Protein AF-A0A7S0L326-F1 (afdb_monomer_lite)

Foldseek 3Di:
DFDWDWDQPQVQQWIFIATPVPRDTLDIDHHLFRWAEKDWAQCQQAVDPAIKMKTFGAQADLVLHGDPPHPDRFGFIWMWGWDCPDPSHTDTHTDDTWDQLPDGAHPWHYKEFQDADPVRWTKMWIQRFNQQFTGITINDPVSVVSVVVVVVRVVPPDRAHRWHYWYQDPVSHDIDIRGPDDPDDD

Organism: NCBI:txid221442

Sequence (186 aa):
GGGRVLVANAGAHAVCVLSITSGAVLSERRLDGSPCGLYYLPPHLSKCTRPSVAVALQGLAETGVPIEGVADRSHRIEVYEYDEQAAELGDLRYRASVPLSSVELSFPNGLAAIDRTAEGGAIFACADWNHSRVAIASDESSTARAAELFKIMHAQLPLLNRPSDCALLHDSSTLAIADHYRAGGG

Radius of gyration: 16.43 Å; chains: 1; bounding box: 46×40×42 Å

Structure (mmCIF, N/CA/C/O backbone):
data_AF-A0A7S0L326-F1
#
_entry.id   AF-A0A7S0L326-F1
#
loop_
_atom_site.group_PDB
_atom_site.id
_atom_site.type_symbol
_atom_site.label_atom_id
_atom_site.label_alt_id
_atom_site.label_comp_id
_atom_site.label_asym_id
_atom_site.label_entity_id
_atom_site.label_seq_id
_atom_site.pdbx_PDB_ins_code
_atom_site.Cartn_x
_atom_site.Cartn_y
_atom_site.Cartn_z
_atom_site.occupancy
_atom_site.B_iso_or_equiv
_atom_site.auth_seq_id
_atom_site.auth_comp_id
_atom_site.auth_asym_id
_atom_site.auth_atom_id
_atom_site.pdbx_PDB_model_num
ATOM 1 N N . GLY A 1 1 ? -12.018 -3.730 24.618 1.00 50.62 1 GLY A N 1
ATOM 2 C CA . GLY A 1 1 ? -11.635 -3.136 23.327 1.00 50.62 1 GLY A CA 1
ATOM 3 C C . GLY A 1 1 ? -11.619 -4.236 22.296 1.00 50.62 1 GLY A C 1
ATOM 4 O O . GLY A 1 1 ? -10.866 -5.180 22.478 1.00 50.62 1 GLY A O 1
ATOM 5 N N . GLY A 1 2 ? -12.498 -4.178 21.298 1.00 70.12 2 GLY A N 1
ATOM 6 C CA . GLY A 1 2 ? -12.470 -5.118 20.176 1.00 70.12 2 GLY A CA 1
ATOM 7 C C . GLY A 1 2 ? -11.477 -4.599 19.146 1.00 70.12 2 GLY A C 1
ATOM 8 O O . GLY A 1 2 ? -11.669 -3.501 18.628 1.00 70.12 2 GLY A O 1
ATOM 9 N N . GLY A 1 3 ? -10.386 -5.326 18.917 1.00 82.38 3 GLY A N 1
ATOM 10 C CA . GLY A 1 3 ? -9.413 -4.946 17.896 1.00 82.38 3 GLY A CA 1
ATOM 11 C C . GLY A 1 3 ? -10.026 -5.001 16.493 1.00 82.38 3 GLY A C 1
ATOM 12 O O . GLY A 1 3 ? -11.025 -5.691 16.266 1.00 82.38 3 GLY A O 1
ATOM 13 N N . ARG A 1 4 ? -9.435 -4.262 15.554 1.00 87.12 4 ARG A N 1
ATOM 14 C CA . ARG A 1 4 ? -9.891 -4.164 14.162 1.00 87.12 4 ARG A CA 1
ATOM 15 C C . ARG A 1 4 ? -8.728 -4.428 13.215 1.00 87.12 4 ARG A C 1
ATOM 17 O O . ARG A 1 4 ? -7.585 -4.147 13.567 1.00 87.12 4 ARG A O 1
ATOM 24 N N . VAL A 1 5 ? -9.030 -4.943 12.028 1.00 90.31 5 VAL A N 1
ATOM 25 C CA . VAL A 1 5 ? -8.054 -5.168 10.952 1.00 90.31 5 VAL A CA 1
ATOM 26 C C . VAL A 1 5 ? -8.542 -4.470 9.696 1.00 90.31 5 VAL A C 1
ATOM 28 O O . VAL A 1 5 ? -9.713 -4.583 9.342 1.00 90.31 5 VAL A O 1
ATOM 31 N N . LEU A 1 6 ? -7.639 -3.759 9.030 1.00 91.75 6 LEU A N 1
ATOM 32 C CA . LEU A 1 6 ? -7.843 -3.236 7.684 1.00 91.75 6 LEU A CA 1
ATOM 33 C C . LEU A 1 6 ? -7.260 -4.239 6.688 1.00 91.75 6 LEU A C 1
ATOM 35 O O . LEU A 1 6 ? -6.129 -4.687 6.866 1.00 91.75 6 LEU A O 1
ATOM 39 N N . VAL A 1 7 ? -8.023 -4.597 5.659 1.00 93.31 7 VAL A N 1
ATOM 40 C CA . VAL A 1 7 ? -7.623 -5.594 4.658 1.00 93.31 7 VAL A CA 1
ATOM 41 C C . VAL A 1 7 ? -7.755 -5.013 3.264 1.00 93.31 7 VAL A C 1
ATOM 43 O O . VAL A 1 7 ? -8.818 -4.518 2.897 1.00 93.31 7 VAL A O 1
ATOM 46 N N . ALA A 1 8 ? -6.685 -5.125 2.479 1.00 94.88 8 ALA A N 1
ATOM 47 C CA . ALA A 1 8 ? -6.710 -4.877 1.048 1.00 94.88 8 ALA A CA 1
ATOM 48 C C . ALA A 1 8 ? -7.302 -6.112 0.377 1.00 94.88 8 ALA A C 1
ATOM 50 O O . ALA A 1 8 ? -6.679 -7.172 0.336 1.00 94.88 8 ALA A O 1
ATOM 51 N N . ASN A 1 9 ? -8.525 -5.986 -0.119 1.00 95.38 9 ASN A N 1
ATOM 52 C CA . ASN A 1 9 ? -9.200 -7.032 -0.862 1.00 95.38 9 ASN A CA 1
ATOM 53 C C . ASN A 1 9 ? -9.075 -6.736 -2.359 1.00 95.38 9 ASN A C 1
ATOM 55 O O . ASN A 1 9 ? -9.968 -6.140 -2.966 1.00 95.38 9 ASN A O 1
ATOM 59 N N . ALA A 1 10 ? -7.942 -7.148 -2.935 1.00 93.94 10 ALA A N 1
ATOM 60 C CA . ALA A 1 10 ? -7.617 -6.968 -4.349 1.00 93.94 10 ALA A CA 1
ATOM 61 C C . ALA A 1 10 ? -8.738 -7.472 -5.272 1.00 93.94 10 ALA A C 1
ATOM 63 O O . ALA A 1 10 ? -9.211 -6.735 -6.132 1.00 93.94 10 ALA A O 1
ATOM 64 N N . GLY A 1 11 ? -9.235 -8.693 -5.032 1.00 93.38 11 GLY A N 1
ATOM 65 C CA . GLY A 1 11 ? -10.278 -9.311 -5.859 1.00 93.38 11 GLY A CA 1
ATOM 66 C C . GLY A 1 11 ? -11.643 -8.620 -5.781 1.00 93.38 11 GLY A C 1
ATOM 67 O O . GLY A 1 11 ? -12.450 -8.757 -6.694 1.00 93.38 11 GLY A O 1
ATOM 68 N N . ALA A 1 12 ? -11.910 -7.868 -4.711 1.00 94.62 12 ALA A N 1
ATOM 69 C CA . ALA A 1 12 ? -13.115 -7.053 -4.588 1.00 94.62 12 ALA A CA 1
ATOM 70 C C . ALA A 1 12 ? -12.878 -5.573 -4.930 1.00 94.62 12 ALA A C 1
ATOM 72 O O . ALA A 1 12 ? -13.822 -4.789 -4.844 1.00 94.62 12 ALA A O 1
ATOM 73 N N . HIS A 1 13 ? -11.661 -5.161 -5.293 1.00 96.00 13 HIS A N 1
ATOM 74 C CA . HIS A 1 13 ? -11.316 -3.746 -5.471 1.00 96.00 13 HIS A CA 1
ATOM 75 C C . HIS A 1 13 ? -11.730 -2.905 -4.255 1.00 96.00 13 HIS A C 1
ATOM 77 O O . HIS A 1 13 ? -12.389 -1.873 -4.383 1.00 96.00 13 HIS A O 1
ATOM 83 N N . ALA A 1 14 ? -11.442 -3.402 -3.049 1.00 95.19 14 ALA A N 1
ATOM 84 C CA . ALA A 1 14 ? -11.949 -2.794 -1.827 1.00 95.19 14 ALA A CA 1
ATOM 85 C C . ALA A 1 14 ? -10.958 -2.833 -0.667 1.00 95.19 14 ALA A C 1
ATOM 87 O O . ALA A 1 14 ? -10.130 -3.736 -0.562 1.00 95.19 14 ALA A O 1
ATOM 88 N N . VAL A 1 15 ? -11.109 -1.885 0.254 1.00 94.12 15 VAL A N 1
ATOM 89 C CA . VAL A 1 15 ? -10.553 -1.995 1.604 1.00 94.12 15 VAL A CA 1
ATOM 90 C C . VAL A 1 15 ? -11.678 -2.343 2.565 1.00 94.12 15 VAL A C 1
ATOM 92 O O . VAL A 1 15 ? -12.691 -1.646 2.633 1.00 94.12 15 VAL A O 1
ATOM 95 N N . CYS A 1 16 ? -11.494 -3.431 3.305 1.00 92.56 16 CYS A N 1
ATOM 96 C CA . CYS A 1 16 ? -12.445 -3.908 4.299 1.00 92.56 16 CYS A CA 1
ATOM 97 C C . CYS A 1 16 ? -11.925 -3.602 5.705 1.00 92.56 16 CYS A C 1
ATOM 99 O O . CYS A 1 16 ? -10.738 -3.775 5.987 1.00 92.56 16 CYS A O 1
ATOM 101 N N . VAL A 1 17 ? -12.823 -3.219 6.607 1.00 89.94 17 VAL A N 1
ATOM 102 C CA . VAL A 1 17 ? -12.552 -3.148 8.046 1.00 89.94 17 VAL A CA 1
ATOM 103 C C . VAL A 1 17 ? -13.225 -4.344 8.697 1.00 89.94 17 VAL A C 1
ATOM 105 O O . VAL A 1 17 ? -14.435 -4.507 8.573 1.00 89.94 17 VAL A O 1
ATOM 108 N N . LEU A 1 18 ? -12.465 -5.184 9.395 1.00 90.12 18 LEU A N 1
ATOM 109 C CA . LEU A 1 18 ? -12.981 -6.370 10.071 1.00 90.12 18 LEU A CA 1
ATOM 110 C C . LEU A 1 18 ? -12.829 -6.260 11.583 1.00 90.12 18 LEU A C 1
ATOM 112 O O . LEU A 1 18 ? -11.853 -5.715 12.100 1.00 90.12 18 LEU A O 1
ATOM 116 N N . SER A 1 19 ? -13.786 -6.837 12.299 1.00 88.06 19 SER A N 1
ATOM 117 C CA . SER A 1 19 ? -13.682 -7.085 13.734 1.00 88.06 19 SER A CA 1
ATOM 118 C C . SER A 1 19 ? -12.769 -8.282 13.987 1.00 88.06 19 SER A C 1
ATOM 120 O O . SER A 1 19 ? -13.052 -9.377 13.507 1.00 88.06 19 SER A O 1
ATOM 122 N N . ILE A 1 20 ? -11.722 -8.119 14.800 1.00 88.31 20 ILE A N 1
ATOM 123 C CA . ILE A 1 20 ? -10.876 -9.253 15.222 1.00 88.31 20 ILE A CA 1
ATOM 124 C C . ILE A 1 20 ? -11.686 -10.243 16.058 1.00 88.31 20 ILE A C 1
ATOM 126 O O . ILE A 1 20 ? -11.481 -11.448 15.982 1.00 88.31 20 ILE A O 1
ATOM 130 N N . THR A 1 21 ? -12.615 -9.737 16.868 1.00 88.25 21 THR A N 1
ATOM 131 C CA . THR A 1 21 ? -13.349 -10.560 17.832 1.00 88.25 21 THR A CA 1
ATOM 132 C C . THR A 1 21 ? -14.412 -11.433 17.171 1.00 88.25 21 THR A C 1
ATOM 134 O O . THR A 1 21 ? -14.653 -12.540 17.636 1.00 88.25 21 THR A O 1
ATOM 137 N N . SER A 1 22 ? -15.058 -10.949 16.107 1.00 89.69 22 SER A N 1
ATOM 138 C CA . SER A 1 22 ? -16.150 -11.672 15.438 1.00 89.69 22 SER A CA 1
ATOM 139 C C . SER A 1 22 ? -15.821 -12.132 14.020 1.00 89.69 22 SER A C 1
ATOM 141 O O . SER A 1 22 ? -16.603 -12.879 13.442 1.00 89.69 22 SER A O 1
ATOM 143 N N . GLY A 1 23 ? -14.722 -11.657 13.427 1.00 87.50 23 GLY A N 1
ATOM 144 C CA . GLY A 1 23 ? -14.403 -11.868 12.011 1.00 87.50 23 GLY A CA 1
ATOM 145 C C . GLY A 1 23 ? -15.356 -11.162 11.040 1.00 87.50 23 GLY A C 1
ATOM 146 O O . GLY A 1 23 ? -15.192 -11.281 9.831 1.00 87.50 23 GLY A O 1
ATOM 147 N N . ALA A 1 24 ? -16.356 -10.431 11.543 1.00 89.81 24 ALA A N 1
ATOM 148 C CA . ALA A 1 24 ? -17.343 -9.762 10.709 1.00 89.81 24 ALA A CA 1
ATOM 149 C C . ALA A 1 24 ? -16.721 -8.575 9.965 1.00 89.81 24 ALA A C 1
ATOM 151 O O . ALA A 1 24 ? -15.955 -7.804 10.553 1.00 89.81 24 ALA A O 1
ATOM 152 N N . VAL A 1 25 ? -17.112 -8.403 8.701 1.00 89.62 25 VAL A N 1
ATOM 153 C CA . VAL A 1 25 ? -16.867 -7.170 7.947 1.00 89.62 25 VAL A CA 1
ATOM 154 C C . VAL A 1 25 ? -17.746 -6.076 8.546 1.00 89.62 25 VAL A C 1
ATOM 156 O O . VAL A 1 25 ? -18.964 -6.216 8.620 1.00 89.62 25 VAL A O 1
ATOM 159 N N . LEU A 1 26 ? -17.106 -5.017 9.023 1.00 85.69 26 LEU A N 1
ATOM 160 C CA . LEU A 1 26 ? -17.741 -3.861 9.646 1.00 85.69 26 LEU A CA 1
ATOM 161 C C . LEU A 1 26 ? -18.042 -2.765 8.621 1.00 85.69 26 LEU A C 1
ATOM 163 O O . LEU A 1 26 ? -19.080 -2.118 8.709 1.00 85.69 26 LEU A O 1
ATOM 167 N N . SER A 1 27 ? -17.142 -2.591 7.654 1.00 87.44 27 SER A N 1
ATOM 168 C CA . SER A 1 27 ? -17.273 -1.656 6.538 1.00 87.44 27 SER A CA 1
ATOM 169 C C . SER A 1 27 ? -16.455 -2.144 5.351 1.00 87.44 27 SER A C 1
ATOM 171 O O . SER A 1 27 ? -15.470 -2.876 5.501 1.00 87.44 27 SER A O 1
ATOM 173 N N . GLU A 1 28 ? -16.880 -1.720 4.169 1.00 90.19 28 GLU A N 1
ATOM 174 C CA . GLU A 1 28 ? -16.206 -1.954 2.907 1.00 90.19 28 GLU A CA 1
ATOM 175 C C . GLU A 1 28 ? -16.188 -0.658 2.097 1.00 90.19 28 GLU A C 1
ATOM 177 O O . GLU A 1 28 ? -17.222 -0.034 1.858 1.00 90.19 28 GLU A O 1
ATOM 182 N N . ARG A 1 29 ? -15.000 -0.277 1.630 1.00 91.38 29 ARG A N 1
ATOM 183 C CA . ARG A 1 29 ? -14.808 0.844 0.716 1.00 91.38 29 ARG A CA 1
ATOM 184 C C . ARG A 1 29 ? -14.344 0.321 -0.631 1.00 91.38 29 ARG A C 1
ATOM 186 O O . ARG A 1 29 ? -13.216 -0.149 -0.738 1.00 91.38 29 ARG A O 1
ATOM 193 N N . ARG A 1 30 ? -15.188 0.454 -1.655 1.00 93.81 30 ARG A N 1
ATOM 194 C CA . ARG A 1 30 ? -14.815 0.187 -3.053 1.00 93.81 30 ARG A CA 1
ATOM 195 C C . ARG A 1 30 ? -13.896 1.284 -3.584 1.00 93.81 30 ARG A C 1
ATOM 197 O O . ARG A 1 30 ? -14.084 2.461 -3.265 1.00 93.81 30 ARG A O 1
ATOM 204 N N . LEU A 1 31 ? -12.921 0.876 -4.385 1.00 93.88 31 LEU A N 1
ATOM 205 C CA . LEU A 1 31 ? -11.849 1.694 -4.938 1.00 93.88 31 LEU A CA 1
ATOM 206 C C . LEU A 1 31 ? -11.771 1.478 -6.452 1.00 93.88 31 LEU A C 1
ATOM 208 O O . LEU A 1 31 ? -12.078 0.395 -6.942 1.00 93.88 31 LEU A O 1
ATOM 212 N N . ASP A 1 32 ? -11.317 2.492 -7.186 1.00 94.44 32 ASP A N 1
ATOM 213 C CA . ASP A 1 32 ? -11.012 2.360 -8.614 1.00 94.44 32 ASP A CA 1
ATOM 214 C C . ASP A 1 32 ? -9.566 1.879 -8.809 1.00 94.44 32 ASP A C 1
ATOM 216 O O . ASP A 1 32 ? -8.660 2.652 -9.113 1.00 94.44 32 ASP A O 1
ATOM 220 N N . GLY A 1 33 ? -9.317 0.610 -8.505 1.00 95.12 33 GLY A N 1
ATOM 221 C CA . GLY A 1 33 ? -7.984 0.009 -8.524 1.00 95.12 33 GLY A CA 1
ATOM 222 C C . GLY A 1 33 ? -7.950 -1.298 -7.744 1.00 95.12 33 GLY A C 1
ATOM 223 O O . GLY A 1 33 ? -8.859 -1.597 -6.971 1.00 95.12 33 GLY A O 1
ATOM 224 N N . SER A 1 34 ? -6.906 -2.100 -7.939 1.00 96.81 34 SER A N 1
ATOM 225 C CA . SER A 1 34 ? -6.651 -3.281 -7.109 1.00 96.81 34 SER A CA 1
ATOM 226 C C . SER A 1 34 ? -5.756 -2.889 -5.923 1.00 96.81 34 SER A C 1
ATOM 228 O O . SER A 1 34 ? -4.586 -2.559 -6.145 1.00 96.81 34 SER A O 1
ATOM 230 N N . PRO A 1 35 ? -6.272 -2.853 -4.677 1.00 96.69 35 PRO A N 1
ATOM 231 C CA . PRO A 1 35 ? -5.466 -2.520 -3.507 1.00 96.69 35 PRO A CA 1
ATOM 232 C C . PRO A 1 35 ? -4.457 -3.630 -3.205 1.00 96.69 35 PRO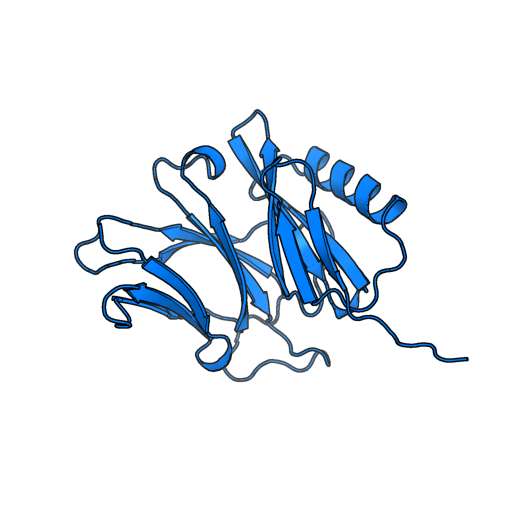 A C 1
ATOM 234 O O . PRO A 1 35 ? -4.821 -4.800 -3.093 1.00 96.69 35 PRO A O 1
ATOM 237 N N . CYS A 1 36 ? -3.194 -3.248 -3.047 1.00 94.06 36 CYS A N 1
ATOM 238 C CA . CYS A 1 36 ? -2.058 -4.175 -2.954 1.00 94.06 36 CYS A CA 1
ATOM 239 C C . CYS A 1 36 ? -1.111 -3.885 -1.778 1.00 94.06 36 CYS A C 1
ATOM 241 O O . CYS A 1 36 ? -0.270 -4.714 -1.446 1.00 94.06 36 CYS A O 1
ATOM 243 N N . GLY A 1 37 ? -1.259 -2.728 -1.133 1.00 93.06 37 GLY A N 1
ATOM 244 C CA . GLY A 1 37 ? -0.499 -2.334 0.048 1.00 93.06 37 GLY A CA 1
ATOM 245 C C . GLY A 1 37 ? -1.326 -1.396 0.913 1.00 93.06 37 GLY A C 1
ATOM 246 O O . GLY A 1 37 ? -2.082 -0.574 0.393 1.00 93.06 37 GLY A O 1
ATOM 247 N N . LEU A 1 38 ? -1.203 -1.532 2.232 1.00 93.75 38 LEU A N 1
ATOM 248 C CA . LEU A 1 38 ? -1.930 -0.720 3.201 1.00 93.75 38 LEU A CA 1
ATOM 249 C C . LEU A 1 38 ? -1.015 -0.246 4.310 1.00 93.75 38 LEU A C 1
ATOM 251 O O . LEU A 1 38 ? -0.224 -1.019 4.843 1.00 93.75 38 LEU A O 1
ATOM 255 N N . TYR A 1 39 ? -1.220 0.997 4.728 1.00 91.31 39 TYR A N 1
ATOM 256 C CA . TYR A 1 39 ? -0.594 1.525 5.925 1.00 91.31 39 TYR A CA 1
ATOM 257 C C . TYR A 1 39 ? -1.589 2.353 6.736 1.00 91.31 39 TYR A C 1
ATOM 259 O O . TYR A 1 39 ? -2.193 3.297 6.224 1.00 91.31 39 TYR A O 1
ATOM 267 N N . TYR A 1 40 ? -1.756 2.009 8.015 1.00 88.38 40 TYR A N 1
ATOM 268 C CA . TYR A 1 40 ? -2.535 2.816 8.950 1.00 88.38 40 TYR A CA 1
ATOM 269 C C . TYR A 1 40 ? -1.693 4.002 9.422 1.00 88.38 40 TYR A C 1
ATOM 271 O O . TYR A 1 40 ? -0.654 3.834 10.057 1.00 88.38 40 TYR A O 1
ATOM 279 N N . LEU A 1 41 ? -2.166 5.204 9.120 1.00 84.19 41 LEU A N 1
ATOM 280 C CA . LEU A 1 41 ? -1.570 6.469 9.516 1.00 84.19 41 LEU A CA 1
ATOM 281 C C . LEU A 1 41 ? -2.251 6.961 10.798 1.00 84.19 41 LEU A C 1
ATOM 283 O O . LEU A 1 41 ? -3.363 7.493 10.735 1.00 84.19 41 LEU A O 1
ATOM 287 N N . PRO A 1 42 ? -1.624 6.817 11.973 1.00 78.00 42 PRO A N 1
ATOM 288 C CA . PRO A 1 42 ? -2.164 7.403 13.188 1.00 78.00 42 PRO A CA 1
ATOM 289 C C . PRO A 1 42 ? -2.225 8.940 13.080 1.00 78.00 42 PRO A C 1
ATOM 291 O O . PRO A 1 42 ? -1.431 9.534 12.344 1.00 78.00 42 PRO A O 1
ATOM 294 N N . PRO A 1 43 ? -3.091 9.613 13.868 1.00 76.12 43 PRO A N 1
ATOM 295 C CA . PRO A 1 43 ? -3.338 11.058 13.748 1.00 76.12 43 PRO A CA 1
ATOM 296 C C . PRO A 1 43 ? -2.065 11.915 13.816 1.00 76.12 43 PRO A C 1
ATOM 298 O O . PRO A 1 43 ? -1.936 12.936 13.149 1.00 76.12 43 PRO A O 1
ATOM 301 N N . HIS A 1 44 ? -1.083 11.469 14.604 1.00 70.38 44 HIS A N 1
ATOM 302 C CA . HIS A 1 44 ? 0.189 12.165 14.782 1.00 70.38 44 HIS A CA 1
ATOM 303 C C . HIS A 1 44 ? 1.137 12.081 13.570 1.00 70.38 44 HIS A C 1
ATOM 305 O O . HIS A 1 44 ? 2.156 12.771 13.578 1.00 70.38 44 HIS A O 1
ATOM 311 N N . LEU A 1 45 ? 0.839 11.237 12.572 1.00 67.69 45 LEU A N 1
ATOM 312 C CA . LEU A 1 45 ? 1.554 11.145 11.292 1.00 67.69 45 LEU A CA 1
ATOM 313 C C . LEU A 1 45 ? 0.782 11.790 10.130 1.00 67.69 45 LEU A C 1
ATOM 315 O O . LEU A 1 45 ? 1.396 12.151 9.137 1.00 67.69 45 LEU A O 1
ATOM 319 N N . SER A 1 46 ? -0.543 11.938 10.224 1.00 61.09 46 SER A N 1
ATOM 320 C CA . SER A 1 46 ? -1.394 12.311 9.082 1.00 61.09 46 SER A CA 1
ATOM 321 C C . SER A 1 46 ? -1.661 13.811 8.918 1.00 61.09 46 SER A C 1
ATOM 323 O O . SER A 1 46 ? -2.462 14.173 8.054 1.00 61.09 46 SER A O 1
ATOM 325 N N . LYS A 1 47 ? -1.110 14.688 9.770 1.00 63.25 47 LYS A N 1
ATOM 326 C CA . LYS A 1 47 ? -1.523 16.104 9.949 1.00 63.25 47 LYS A CA 1
ATOM 327 C C . LYS A 1 47 ? -3.009 16.324 10.290 1.00 63.25 47 LYS A C 1
ATOM 329 O O . LYS A 1 47 ? -3.425 17.440 10.595 1.00 63.25 47 LYS A O 1
ATOM 334 N N . CYS A 1 48 ? -3.810 15.264 10.248 1.00 62.16 48 CYS A N 1
ATOM 335 C CA . CYS A 1 48 ? -5.229 15.259 10.536 1.00 62.16 48 CYS A CA 1
ATOM 336 C C . CYS A 1 48 ? -5.500 15.027 12.018 1.00 62.16 48 CYS A C 1
ATOM 338 O O . CYS A 1 48 ? -4.794 14.305 12.716 1.00 62.16 48 CYS A O 1
ATOM 340 N N . THR A 1 49 ? -6.628 15.566 12.466 1.00 70.44 49 THR A N 1
ATOM 341 C CA . THR A 1 49 ? -7.213 15.266 13.778 1.00 70.44 49 THR A CA 1
ATOM 342 C C . THR A 1 49 ? -7.751 13.835 13.872 1.00 70.44 49 THR A C 1
ATOM 344 O O . THR A 1 49 ? -8.096 13.377 14.959 1.00 70.44 49 THR A O 1
ATOM 347 N N . ARG A 1 50 ? -7.816 13.127 12.739 1.00 76.06 50 ARG A N 1
ATOM 348 C CA . ARG A 1 50 ? -8.298 11.754 12.594 1.00 76.06 50 ARG A CA 1
ATOM 349 C C . ARG A 1 50 ? -7.208 10.867 11.996 1.00 76.06 50 ARG A C 1
ATOM 351 O O . ARG A 1 50 ? -6.389 11.371 11.221 1.00 76.06 50 ARG A O 1
ATOM 358 N N . PRO A 1 51 ? -7.202 9.565 12.323 1.00 84.12 51 PRO A N 1
ATOM 359 C CA . PRO A 1 51 ? -6.332 8.626 11.641 1.00 84.12 51 PRO A CA 1
ATOM 360 C C . PRO A 1 51 ? -6.702 8.538 10.161 1.00 84.12 51 PRO A C 1
ATOM 362 O O . PRO A 1 51 ? -7.794 8.915 9.731 1.00 84.12 51 PRO A O 1
ATOM 365 N N . SER A 1 52 ? -5.768 8.055 9.361 1.00 87.69 52 SER A N 1
ATOM 366 C CA . SER A 1 52 ? -5.950 7.833 7.933 1.00 87.69 52 SER A CA 1
ATOM 367 C C . SER A 1 52 ? -5.402 6.467 7.536 1.00 87.69 52 SER A C 1
ATOM 369 O O . SER A 1 52 ? -4.735 5.789 8.313 1.00 87.69 52 SER A O 1
ATOM 371 N N . VAL A 1 53 ? -5.684 6.051 6.313 1.00 89.94 53 VAL A N 1
ATOM 372 C CA . VAL A 1 53 ? -5.182 4.822 5.713 1.00 89.94 53 VAL A CA 1
ATOM 373 C C . VAL A 1 53 ? -4.628 5.187 4.351 1.00 89.94 53 VAL A C 1
ATOM 375 O O . VAL A 1 53 ? -5.350 5.735 3.521 1.00 89.94 53 VAL A O 1
ATOM 378 N N . ALA A 1 54 ? -3.349 4.907 4.135 1.00 91.38 54 ALA A N 1
ATOM 379 C CA . ALA A 1 54 ? -2.760 4.965 2.810 1.00 91.38 54 ALA A CA 1
ATOM 380 C C . ALA A 1 54 ? -2.921 3.610 2.121 1.00 91.38 54 ALA A C 1
ATOM 382 O O . ALA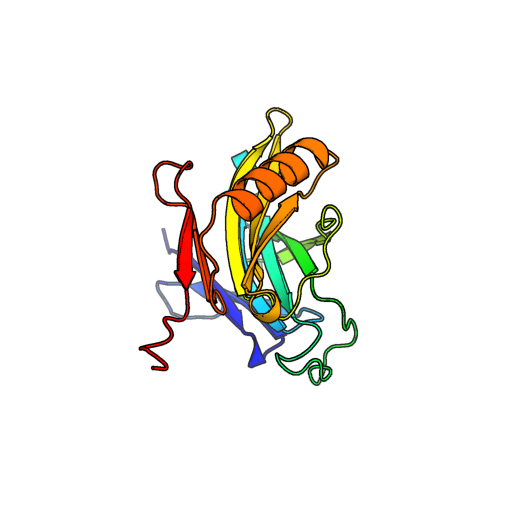 A 1 54 ? -2.743 2.561 2.748 1.00 91.38 54 ALA A O 1
ATOM 383 N N . VAL A 1 55 ? -3.260 3.646 0.838 1.00 94.19 55 VAL A N 1
ATOM 384 C CA . VAL A 1 55 ? -3.542 2.480 0.007 1.00 94.19 55 VAL A CA 1
ATOM 385 C C . VAL A 1 55 ? -2.719 2.592 -1.266 1.00 94.19 55 VAL A C 1
ATOM 387 O O . VAL A 1 55 ? -2.869 3.558 -2.012 1.00 94.19 55 VAL A O 1
ATOM 390 N N . ALA A 1 56 ? -1.866 1.606 -1.528 1.00 95.00 56 ALA A N 1
ATOM 391 C CA . ALA A 1 56 ? -1.260 1.437 -2.842 1.00 95.00 56 ALA A CA 1
ATOM 392 C C . ALA A 1 56 ? -2.271 0.747 -3.767 1.00 95.00 56 ALA A C 1
ATOM 394 O O . ALA A 1 56 ? -2.888 -0.252 -3.383 1.00 95.00 56 ALA A O 1
ATOM 395 N N . LEU A 1 57 ? -2.452 1.298 -4.966 1.00 95.81 57 LEU A N 1
ATOM 396 C CA . LEU A 1 57 ? -3.423 0.840 -5.952 1.00 95.81 57 LEU A CA 1
ATOM 397 C C . LEU A 1 57 ? -2.748 0.504 -7.274 1.00 95.81 57 LEU A C 1
ATOM 399 O O . LEU A 1 57 ? -1.968 1.284 -7.830 1.00 95.81 57 LEU A O 1
ATOM 403 N N . GLN A 1 58 ? -3.107 -0.662 -7.800 1.00 96.31 58 GLN A N 1
ATOM 404 C CA . GLN A 1 58 ? -2.738 -1.095 -9.136 1.00 96.31 58 GLN A CA 1
ATOM 405 C C . GLN A 1 58 ? -3.863 -0.762 -10.122 1.00 96.31 58 GLN A C 1
ATOM 407 O O . GLN A 1 58 ? -4.999 -1.198 -9.930 1.00 96.31 58 GLN A O 1
ATOM 412 N N . GLY A 1 59 ? -3.535 -0.018 -11.182 1.00 95.25 59 GLY A N 1
ATOM 413 C CA . GLY A 1 59 ? -4.416 0.183 -12.339 1.00 95.25 59 GLY A CA 1
ATOM 414 C C . GLY A 1 59 ? -4.197 -0.839 -13.464 1.00 95.25 59 GLY A C 1
ATOM 415 O O . GLY A 1 59 ? -5.101 -1.136 -14.247 1.00 95.25 59 GLY A O 1
ATOM 416 N N . LEU A 1 60 ? -2.995 -1.417 -13.520 1.00 96.00 60 LEU A N 1
ATOM 417 C CA . LEU A 1 60 ? -2.579 -2.442 -14.479 1.00 96.00 60 LEU A CA 1
ATOM 418 C C . LEU A 1 60 ? -2.065 -3.687 -13.739 1.00 96.00 60 LEU A C 1
ATOM 420 O O . LEU A 1 60 ? -1.551 -3.595 -12.624 1.00 96.00 60 LEU A O 1
ATOM 424 N N . ALA A 1 61 ? -2.181 -4.853 -14.368 1.00 95.44 61 ALA A N 1
ATOM 425 C CA . ALA A 1 61 ? -1.551 -6.088 -13.911 1.00 95.44 61 ALA A CA 1
ATOM 426 C C . ALA A 1 61 ? -0.017 -6.033 -14.074 1.00 95.44 61 ALA A C 1
ATOM 428 O O . ALA A 1 61 ? 0.507 -5.134 -14.732 1.00 95.44 61 ALA A O 1
ATOM 429 N N . GLU A 1 62 ? 0.707 -7.035 -13.551 1.00 94.62 62 GLU A N 1
ATOM 430 C CA . GLU A 1 62 ? 2.182 -7.130 -13.651 1.00 94.62 62 GLU A CA 1
ATOM 431 C C . GLU A 1 62 ? 2.675 -6.976 -15.098 1.00 94.62 62 GLU A C 1
ATOM 433 O O . GLU A 1 62 ? 3.706 -6.362 -15.357 1.00 94.62 62 GLU A O 1
ATOM 438 N N . THR A 1 63 ? 1.903 -7.490 -16.057 1.00 95.38 63 THR A N 1
ATOM 439 C CA . THR A 1 63 ? 2.203 -7.468 -17.494 1.00 95.38 63 THR A CA 1
ATOM 440 C C . THR A 1 63 ? 1.883 -6.140 -18.190 1.00 95.38 63 THR A C 1
ATOM 442 O O . THR A 1 63 ? 2.106 -6.023 -19.394 1.00 95.38 63 THR A O 1
ATOM 445 N N . GLY A 1 64 ? 1.326 -5.155 -17.479 1.00 93.56 64 GLY A N 1
ATOM 446 C CA . GLY A 1 64 ? 0.867 -3.878 -18.039 1.00 93.56 64 GLY A CA 1
ATOM 447 C C . GLY A 1 64 ? -0.526 -3.927 -18.679 1.00 93.56 64 GLY A C 1
ATOM 448 O O . GLY A 1 64 ? -0.990 -2.930 -19.229 1.00 93.56 64 GLY A O 1
ATOM 449 N N . VAL A 1 65 ? -1.217 -5.068 -18.617 1.00 96.56 65 VAL A N 1
ATOM 450 C CA . VAL A 1 65 ? -2.602 -5.198 -19.096 1.00 96.56 65 VAL A CA 1
ATOM 451 C C . VAL A 1 65 ? -3.561 -4.514 -18.109 1.00 96.56 65 VAL A C 1
ATOM 453 O O . VAL A 1 65 ? -3.377 -4.678 -16.903 1.00 96.56 65 VAL A O 1
ATOM 456 N N . PRO A 1 66 ? -4.592 -3.775 -18.570 1.00 96.69 66 PRO A N 1
ATOM 457 C CA . PRO A 1 66 ? -5.599 -3.198 -17.681 1.00 96.69 66 PRO A CA 1
ATOM 458 C C . PRO A 1 66 ? -6.281 -4.248 -16.808 1.00 96.69 66 PRO A C 1
ATOM 460 O O . PRO A 1 66 ? -6.661 -5.312 -17.297 1.00 96.69 66 PRO A O 1
ATOM 463 N N . ILE A 1 67 ? -6.453 -3.930 -15.527 1.00 96.38 67 ILE A N 1
ATOM 464 C CA . ILE A 1 67 ? -7.207 -4.786 -14.612 1.00 96.38 67 ILE A CA 1
ATOM 465 C C . ILE A 1 67 ? -8.701 -4.641 -14.925 1.00 96.38 67 ILE A C 1
ATOM 467 O O . ILE A 1 67 ? -9.201 -3.537 -15.141 1.00 96.38 67 ILE A O 1
ATOM 471 N N . GLU A 1 68 ? -9.419 -5.763 -14.971 1.00 95.94 68 GLU A N 1
ATOM 472 C CA . GLU A 1 68 ? -10.866 -5.766 -15.187 1.00 95.94 68 GLU A CA 1
ATOM 473 C C . GLU A 1 68 ? -11.586 -4.952 -14.099 1.00 95.94 68 GLU A C 1
ATOM 475 O O . GLU A 1 68 ? -11.236 -5.020 -12.925 1.00 95.94 68 GLU A O 1
ATOM 480 N N . GLY A 1 69 ? -12.582 -4.155 -14.494 1.00 93.75 69 GLY A N 1
ATOM 481 C CA . GLY A 1 69 ? -13.362 -3.335 -13.561 1.00 93.75 69 GLY A CA 1
ATOM 482 C C . GLY A 1 69 ? -12.661 -2.072 -13.047 1.00 93.75 69 GLY A C 1
ATOM 483 O O . GLY A 1 69 ? -13.306 -1.289 -12.356 1.00 93.75 69 GLY A O 1
ATOM 484 N N . VAL A 1 70 ? -11.395 -1.838 -13.414 1.00 95.56 70 VAL A N 1
ATOM 485 C CA . VAL A 1 70 ? -10.641 -0.626 -13.064 1.00 95.56 70 VAL A CA 1
ATOM 486 C C . VAL A 1 70 ? -10.651 0.358 -14.236 1.00 95.56 70 VAL A C 1
ATOM 488 O O . VAL A 1 70 ? -10.244 0.027 -15.354 1.00 95.56 70 VAL A O 1
ATOM 491 N N . ALA A 1 71 ? -11.129 1.576 -13.990 1.00 94.94 71 ALA A N 1
ATOM 492 C CA . ALA A 1 71 ? -11.189 2.648 -14.976 1.00 94.94 71 ALA A CA 1
ATOM 493 C C . ALA A 1 71 ? -9.882 3.452 -15.007 1.00 94.94 71 ALA A C 1
ATOM 495 O O . ALA A 1 71 ? -9.318 3.664 -16.088 1.00 94.94 71 ALA A O 1
ATOM 496 N N . ASP A 1 72 ? -9.375 3.866 -13.844 1.00 93.94 72 ASP A N 1
ATOM 497 C CA . ASP A 1 72 ? -8.086 4.542 -13.724 1.00 93.94 72 ASP A CA 1
ATOM 498 C C . ASP A 1 72 ? -6.922 3.546 -13.799 1.00 93.94 72 ASP A C 1
ATOM 500 O O . ASP A 1 72 ? -6.605 2.810 -12.864 1.00 93.94 72 ASP A O 1
ATOM 504 N N . ARG A 1 73 ? -6.241 3.560 -14.944 1.00 94.12 73 ARG A N 1
ATOM 505 C CA . ARG A 1 73 ? -5.098 2.687 -15.234 1.00 94.12 73 ARG A CA 1
ATOM 506 C C . ARG A 1 73 ? -3.810 3.114 -14.532 1.00 94.12 73 ARG A C 1
ATOM 508 O O . ARG A 1 73 ? -2.813 2.407 -14.645 1.00 94.12 73 ARG A O 1
ATOM 515 N N . SER A 1 74 ? -3.790 4.250 -13.843 1.00 92.38 74 SER A N 1
ATOM 516 C CA . SER A 1 74 ? -2.596 4.702 -13.143 1.00 92.38 74 SER A CA 1
ATOM 517 C C . SER A 1 74 ? -2.311 3.851 -11.904 1.00 92.38 74 SER A C 1
ATOM 519 O O . SER A 1 74 ? -3.200 3.475 -11.136 1.00 92.38 74 SER A O 1
ATOM 521 N N . HIS A 1 75 ? -1.031 3.551 -11.699 1.00 94.06 75 HIS A N 1
ATOM 522 C CA . HIS A 1 75 ? -0.536 3.070 -10.417 1.00 94.06 75 HIS A CA 1
ATOM 523 C C . HIS A 1 75 ? -0.345 4.260 -9.482 1.00 94.06 75 HIS A C 1
ATOM 525 O O . HIS A 1 75 ? 0.307 5.239 -9.850 1.00 94.06 75 HIS A O 1
ATOM 531 N N . ARG A 1 76 ? -0.898 4.187 -8.272 1.00 92.94 76 ARG A N 1
ATOM 532 C CA . ARG A 1 76 ? -0.930 5.343 -7.368 1.00 92.94 76 ARG A CA 1
ATOM 533 C C . ARG A 1 76 ? -1.010 4.945 -5.906 1.00 92.94 76 ARG A C 1
ATOM 535 O O . ARG A 1 76 ? -1.270 3.792 -5.572 1.00 92.94 76 ARG A O 1
ATOM 542 N N . ILE A 1 77 ? -0.792 5.928 -5.043 1.00 91.75 77 ILE A N 1
ATOM 543 C CA . ILE A 1 77 ? -1.046 5.825 -3.610 1.00 91.75 77 ILE A CA 1
ATOM 544 C C . ILE A 1 77 ? -2.140 6.834 -3.279 1.00 91.75 77 ILE A C 1
ATOM 546 O O . ILE A 1 77 ? -2.025 8.014 -3.607 1.00 91.75 77 ILE A O 1
ATOM 550 N N . GLU A 1 78 ? -3.195 6.376 -2.623 1.00 91.44 78 GLU A N 1
ATOM 551 C CA . GLU A 1 78 ? -4.293 7.217 -2.154 1.00 91.44 78 GLU A CA 1
ATOM 552 C C . GLU A 1 78 ? -4.376 7.185 -0.631 1.00 91.44 78 GLU A C 1
ATOM 554 O O . GLU A 1 78 ? -4.043 6.186 0.003 1.00 91.44 78 GLU A O 1
ATOM 559 N N . VAL A 1 79 ? -4.837 8.282 -0.037 1.00 88.62 79 VAL A N 1
ATOM 560 C CA . VAL A 1 79 ? -5.034 8.422 1.405 1.00 88.62 79 VAL A CA 1
ATOM 561 C C . VAL A 1 79 ? -6.513 8.625 1.691 1.00 88.62 79 VAL A C 1
ATOM 563 O O . VAL A 1 79 ? -7.184 9.456 1.071 1.00 88.62 79 VAL A O 1
ATOM 566 N N . TYR A 1 80 ? -7.000 7.880 2.675 1.00 88.62 80 TYR A N 1
ATOM 567 C CA . TYR A 1 80 ? -8.375 7.889 3.144 1.00 88.62 80 TYR A CA 1
ATOM 568 C C . TYR A 1 80 ? -8.416 8.274 4.616 1.00 88.62 80 TYR A C 1
ATOM 570 O O . TYR A 1 80 ? -7.695 7.688 5.415 1.00 88.62 80 TYR A O 1
ATOM 578 N N . GLU A 1 81 ? -9.262 9.221 5.007 1.00 87.56 81 GLU A N 1
ATOM 579 C CA . GLU A 1 81 ? -9.549 9.442 6.424 1.00 87.56 81 GLU A CA 1
ATOM 580 C C . GLU A 1 81 ? -10.337 8.261 6.981 1.00 87.56 81 GLU A C 1
ATOM 582 O O . GLU A 1 81 ? -11.278 7.780 6.347 1.00 87.56 81 GLU A O 1
ATOM 587 N N . TYR A 1 82 ? -9.960 7.816 8.175 1.00 85.44 82 TYR A N 1
ATOM 588 C CA . TYR A 1 82 ? -10.586 6.701 8.864 1.00 85.44 82 TYR A CA 1
ATOM 589 C C . TYR A 1 82 ? -11.314 7.205 10.107 1.00 85.44 82 TYR A C 1
ATOM 591 O O . TYR A 1 82 ? -10.709 7.765 11.025 1.00 85.44 82 TYR A O 1
ATOM 599 N N . ASP A 1 83 ? -12.633 7.023 10.135 1.00 81.00 83 ASP A N 1
ATOM 600 C CA . ASP A 1 83 ? -13.441 7.374 11.298 1.00 81.00 83 ASP A CA 1
ATOM 601 C C . ASP A 1 83 ? -13.585 6.170 12.240 1.00 81.00 83 ASP A C 1
ATOM 603 O O . ASP A 1 83 ? -14.394 5.265 12.031 1.00 81.00 83 ASP A O 1
ATOM 607 N N . GLU A 1 84 ? -12.792 6.168 13.312 1.00 73.69 84 GLU A N 1
ATOM 608 C CA . GLU A 1 84 ? -12.809 5.106 14.324 1.00 73.69 84 GLU A CA 1
ATOM 609 C C . GLU A 1 84 ? -14.090 5.066 15.168 1.00 73.69 84 GLU A C 1
ATOM 611 O O . GLU A 1 84 ? -14.331 4.053 15.844 1.00 73.69 84 GLU A O 1
ATOM 616 N N . GLN A 1 85 ? -14.872 6.153 15.153 1.00 67.81 85 GLN A N 1
ATOM 617 C CA . GLN A 1 85 ? -16.045 6.379 16.001 1.00 67.81 85 GLN A CA 1
ATOM 618 C C . GLN A 1 85 ? -17.368 6.426 15.220 1.00 67.81 85 GLN A C 1
ATOM 620 O O . GLN A 1 85 ? -18.423 6.529 15.847 1.00 67.81 85 GLN A O 1
ATOM 625 N N . ALA A 1 86 ? -17.345 6.345 13.886 1.00 62.03 86 ALA A N 1
ATOM 626 C CA . ALA A 1 86 ? -18.554 6.363 13.066 1.00 62.03 86 ALA A CA 1
ATOM 627 C C . ALA A 1 86 ? -19.529 5.224 13.439 1.00 62.03 86 ALA A C 1
ATOM 629 O O . ALA A 1 86 ? -19.125 4.083 13.674 1.00 62.03 86 ALA A O 1
ATOM 630 N N . ALA A 1 87 ? -20.825 5.564 13.492 1.00 45.94 87 ALA A N 1
ATOM 631 C CA . ALA A 1 87 ? -21.919 4.652 13.842 1.00 45.94 87 ALA A CA 1
ATOM 632 C C . ALA A 1 87 ? -22.128 3.540 12.794 1.00 45.94 87 ALA A C 1
ATOM 634 O O . ALA A 1 87 ? -22.507 2.425 13.150 1.00 45.94 87 ALA A O 1
ATOM 635 N N . GLU A 1 88 ? -21.814 3.830 11.528 1.00 52.28 88 GLU A N 1
ATOM 636 C CA . GLU A 1 88 ? -21.490 2.834 10.505 1.00 52.28 88 GLU A CA 1
ATOM 637 C C . GLU A 1 88 ? -19.966 2.635 10.543 1.00 52.28 88 GLU A C 1
ATOM 639 O O . GLU A 1 88 ? -19.184 3.526 10.212 1.00 52.28 88 GLU A O 1
ATOM 644 N N . LEU A 1 89 ? -19.543 1.508 11.112 1.00 46.94 89 LEU A N 1
ATOM 645 C CA . LEU A 1 89 ? -18.189 1.268 11.610 1.00 46.94 89 LEU A CA 1
ATOM 646 C C . LEU A 1 89 ? -17.123 1.273 10.503 1.00 46.94 89 LEU A C 1
ATOM 648 O O . LEU A 1 89 ? -16.996 0.287 9.790 1.00 46.94 89 LEU A O 1
ATOM 652 N N . GLY A 1 90 ? -16.256 2.289 10.455 1.00 55.88 90 GLY A N 1
ATOM 653 C CA . GLY A 1 90 ? -15.054 2.279 9.609 1.00 55.88 90 GLY A CA 1
ATOM 654 C C . GLY A 1 90 ? -15.253 2.835 8.200 1.00 55.88 90 GLY A C 1
ATOM 655 O O . GLY A 1 90 ? -14.728 2.277 7.235 1.00 55.88 90 GLY A O 1
ATOM 656 N N . ASP A 1 91 ? -16.016 3.921 8.077 1.00 71.00 91 ASP A N 1
ATOM 657 C CA . ASP A 1 91 ? -16.102 4.704 6.843 1.00 71.00 91 ASP A CA 1
ATOM 658 C C . ASP A 1 91 ? -14.708 5.243 6.464 1.00 71.00 91 ASP A C 1
ATOM 660 O O . ASP A 1 91 ? -14.021 5.876 7.276 1.00 71.00 91 ASP A O 1
ATOM 664 N N . LEU A 1 92 ? -14.287 4.945 5.234 1.00 79.88 92 LEU A N 1
ATOM 665 C CA . LEU A 1 92 ? -13.056 5.444 4.633 1.00 79.88 92 LEU A CA 1
ATOM 666 C C . LEU A 1 92 ? -13.423 6.528 3.628 1.00 79.88 92 LEU A C 1
ATOM 668 O O . LEU A 1 92 ? -14.010 6.258 2.575 1.00 79.88 92 LEU A O 1
ATOM 672 N N . ARG A 1 93 ? -13.046 7.767 3.936 1.00 82.12 93 ARG A N 1
ATOM 673 C CA . ARG A 1 93 ? -13.344 8.924 3.087 1.00 82.12 93 ARG A CA 1
ATOM 674 C C . ARG A 1 93 ? -12.114 9.320 2.308 1.00 82.12 93 ARG A C 1
ATOM 676 O O . ARG A 1 93 ? -11.072 9.574 2.901 1.00 82.12 93 ARG A O 1
ATOM 683 N N . TYR A 1 94 ? -12.240 9.374 0.985 1.00 78.12 94 TYR A N 1
ATOM 684 C CA . TYR A 1 94 ? -11.145 9.820 0.131 1.00 78.12 94 TYR A CA 1
ATOM 685 C C . TYR A 1 94 ? -10.678 11.212 0.565 1.00 78.12 94 TYR A C 1
ATOM 687 O O . TYR A 1 94 ? -11.492 12.130 0.686 1.00 78.12 94 TYR A O 1
ATOM 695 N N . ARG A 1 95 ? -9.373 11.347 0.793 1.00 79.19 95 ARG A N 1
ATOM 696 C CA . ARG A 1 95 ? -8.740 12.603 1.193 1.00 79.19 95 ARG A CA 1
ATOM 697 C C . ARG A 1 95 ? -7.887 13.157 0.067 1.00 79.19 95 ARG A C 1
ATOM 699 O O . ARG A 1 95 ? -8.055 14.310 -0.319 1.00 79.19 95 ARG A O 1
ATOM 706 N N . ALA A 1 96 ? -6.953 12.350 -0.423 1.00 72.19 96 ALA A N 1
ATOM 707 C CA . ALA A 1 96 ? -5.962 12.798 -1.386 1.00 72.19 96 ALA A CA 1
ATOM 708 C C . ALA A 1 96 ? -5.378 11.633 -2.186 1.00 72.19 96 ALA A C 1
ATOM 710 O O . ALA A 1 96 ? -5.260 10.517 -1.683 1.00 72.19 96 ALA A O 1
ATOM 711 N N . SER A 1 97 ? -4.928 11.938 -3.399 1.00 74.50 97 SER A N 1
ATOM 712 C CA . SER A 1 97 ? -3.947 11.134 -4.119 1.00 74.50 97 SER A CA 1
ATOM 713 C C . SER A 1 97 ? -2.572 11.702 -3.799 1.00 74.50 97 SER A C 1
ATOM 715 O O . SER A 1 97 ? -2.372 12.915 -3.881 1.00 74.50 97 SER A O 1
ATOM 717 N N . VAL A 1 98 ? -1.634 10.838 -3.430 1.00 72.50 98 VAL A N 1
ATOM 718 C CA . VAL A 1 98 ? -0.272 11.225 -3.057 1.00 72.50 98 VAL A CA 1
ATOM 719 C C . VAL A 1 98 ? 0.513 11.526 -4.333 1.00 72.50 98 VAL A C 1
ATOM 721 O O . VAL A 1 98 ? 0.671 10.628 -5.166 1.00 72.50 98 VAL A O 1
ATOM 724 N N . PRO A 1 99 ? 1.018 12.759 -4.525 1.00 65.94 99 PRO A N 1
ATOM 725 C CA . PRO A 1 99 ? 1.887 13.060 -5.649 1.00 65.94 99 PRO A CA 1
ATOM 726 C C . PRO A 1 99 ? 3.164 12.222 -5.557 1.00 65.94 99 PRO A C 1
ATOM 728 O O . PRO A 1 99 ? 3.929 12.308 -4.595 1.00 65.94 99 PRO A O 1
ATOM 731 N N . LEU A 1 100 ? 3.421 11.414 -6.581 1.00 65.19 100 LEU A N 1
ATOM 732 C CA . LEU A 1 100 ? 4.696 10.721 -6.712 1.00 65.19 100 LEU A CA 1
ATOM 733 C C . LEU A 1 100 ? 5.741 11.759 -7.123 1.00 65.19 100 LEU A C 1
ATOM 735 O O . LEU A 1 100 ? 5.554 12.479 -8.103 1.00 65.19 100 LEU A O 1
ATOM 739 N N . SER A 1 101 ? 6.848 11.862 -6.386 1.00 55.44 101 SER A N 1
ATOM 740 C CA . SER A 1 101 ? 7.791 12.985 -6.506 1.00 55.44 101 SER A CA 1
ATOM 741 C C . SER A 1 101 ? 8.566 13.059 -7.830 1.00 55.44 101 SER A C 1
ATOM 743 O O . SER A 1 101 ? 9.459 13.896 -7.929 1.00 55.44 101 SER A O 1
ATOM 745 N N . SER A 1 102 ? 8.279 12.196 -8.816 1.00 50.81 102 SER A N 1
ATOM 746 C CA . SER A 1 102 ? 8.740 12.237 -10.230 1.00 50.81 102 SER A CA 1
ATOM 747 C C . SER A 1 102 ? 8.711 10.864 -10.915 1.00 50.81 102 SER A C 1
ATOM 749 O O . SER A 1 102 ? 9.188 10.732 -12.041 1.00 50.81 102 SER A O 1
ATOM 751 N N . VAL A 1 103 ? 8.205 9.826 -10.249 1.00 64.69 103 VAL A N 1
ATOM 752 C CA . VAL A 1 103 ? 8.468 8.453 -10.663 1.00 64.69 103 VAL A CA 1
ATOM 753 C C . VAL A 1 103 ? 7.166 7.676 -10.809 1.00 64.69 103 VAL A C 1
ATOM 755 O O . VAL A 1 103 ? 6.420 7.538 -9.846 1.00 64.69 103 VAL A O 1
ATOM 758 N N . GLU A 1 104 ? 6.902 7.181 -12.016 1.00 85.31 104 GLU A N 1
ATOM 759 C CA . GLU A 1 104 ? 5.788 6.275 -12.293 1.00 85.31 104 GLU A CA 1
ATOM 760 C C . GLU A 1 104 ? 6.029 4.936 -11.578 1.00 85.31 104 GLU A C 1
ATOM 762 O O . GLU A 1 104 ? 7.107 4.341 -11.695 1.00 85.31 104 GLU A O 1
ATOM 767 N N . LEU A 1 105 ? 5.043 4.488 -10.798 1.00 89.69 105 LEU A N 1
ATOM 768 C CA . LEU A 1 105 ? 5.041 3.160 -10.181 1.00 89.69 105 LEU A CA 1
ATOM 769 C C . LEU A 1 105 ? 4.735 2.101 -11.246 1.00 89.69 105 LEU A C 1
ATOM 771 O O . LEU A 1 105 ? 3.976 2.367 -12.174 1.00 89.69 105 LEU A O 1
ATOM 775 N N . SER A 1 106 ? 5.253 0.882 -11.092 1.00 92.69 106 SER A N 1
ATOM 776 C CA . SER A 1 106 ? 4.867 -0.254 -11.929 1.00 92.69 106 SER A CA 1
ATOM 777 C C . SER A 1 106 ? 4.664 -1.506 -11.084 1.00 92.69 106 SER A C 1
ATOM 779 O O . SER A 1 106 ? 5.600 -2.070 -10.516 1.00 92.69 106 SER A O 1
ATOM 781 N N . PHE A 1 107 ? 3.405 -1.942 -11.024 1.00 93.69 107 PHE A N 1
ATOM 782 C CA . PHE A 1 107 ? 2.962 -3.038 -10.162 1.00 93.69 107 PHE A CA 1
ATOM 783 C C . PHE A 1 107 ? 3.379 -2.829 -8.684 1.00 93.69 107 PHE A C 1
ATOM 785 O O . PHE A 1 107 ? 4.124 -3.634 -8.124 1.00 93.69 107 PHE A O 1
ATOM 792 N N . PRO A 1 108 ? 2.947 -1.716 -8.048 1.00 94.69 108 PRO A N 1
ATOM 793 C CA . PRO A 1 108 ? 3.242 -1.454 -6.641 1.00 94.69 108 PRO A CA 1
ATOM 794 C C . PRO A 1 108 ? 2.665 -2.558 -5.752 1.00 94.69 108 PRO A C 1
ATOM 796 O O . PRO A 1 108 ? 1.639 -3.137 -6.097 1.00 94.69 108 PRO A O 1
ATOM 799 N N . ASN A 1 109 ? 3.287 -2.818 -4.605 1.00 93.69 109 ASN A N 1
ATOM 800 C CA . ASN A 1 109 ? 2.798 -3.767 -3.605 1.00 93.69 109 ASN A CA 1
ATOM 801 C C . ASN A 1 109 ? 2.826 -3.136 -2.207 1.00 93.69 109 ASN A C 1
ATOM 803 O O . ASN A 1 109 ? 2.146 -2.133 -1.986 1.00 93.69 109 ASN A O 1
ATOM 807 N N . GLY A 1 110 ? 3.599 -3.712 -1.279 1.00 93.19 110 GLY A N 1
ATOM 808 C CA . GLY A 1 110 ? 3.688 -3.263 0.104 1.00 93.19 110 GLY A CA 1
ATOM 809 C C . GLY A 1 110 ? 3.966 -1.780 0.270 1.00 93.19 110 GLY A C 1
ATOM 810 O O . GLY A 1 110 ? 4.610 -1.138 -0.567 1.00 93.19 110 GLY A O 1
ATOM 811 N N . LEU A 1 111 ? 3.464 -1.249 1.380 1.00 93.06 111 LEU A N 1
ATOM 812 C CA . LEU A 1 111 ? 3.469 0.170 1.689 1.00 93.06 111 LEU A CA 1
ATOM 813 C C . LEU A 1 111 ? 3.825 0.380 3.162 1.00 93.06 111 LEU A C 1
ATOM 815 O O . LEU A 1 111 ? 3.199 -0.192 4.051 1.00 93.06 111 LEU A O 1
ATOM 819 N N . ALA A 1 112 ? 4.781 1.265 3.418 1.00 90.88 112 ALA A N 1
ATOM 820 C CA . ALA A 1 112 ? 5.143 1.723 4.752 1.00 90.88 112 ALA A CA 1
ATOM 821 C C . ALA A 1 112 ? 5.209 3.253 4.784 1.00 90.88 112 ALA A C 1
ATOM 823 O O . ALA A 1 112 ? 5.592 3.871 3.795 1.00 90.88 112 ALA A O 1
ATOM 824 N N . ALA A 1 113 ? 4.890 3.881 5.916 1.00 85.81 113 ALA A N 1
ATOM 825 C CA . ALA A 1 113 ? 5.303 5.263 6.164 1.00 85.81 113 ALA A CA 1
ATOM 826 C C . ALA A 1 113 ? 6.671 5.256 6.854 1.00 85.81 113 ALA A C 1
ATOM 828 O O . ALA A 1 113 ? 6.867 4.457 7.765 1.00 85.81 113 ALA A O 1
ATOM 829 N N . ILE A 1 114 ? 7.605 6.105 6.419 1.00 77.19 114 ILE A N 1
ATOM 830 C CA . ILE A 1 114 ? 9.010 6.094 6.865 1.00 77.19 114 ILE A CA 1
ATOM 831 C C . ILE A 1 114 ? 9.412 7.290 7.723 1.00 77.19 114 ILE A C 1
ATOM 833 O O . ILE A 1 114 ? 10.360 7.179 8.490 1.00 77.19 114 ILE A O 1
ATOM 837 N N . ASP A 1 115 ? 8.736 8.430 7.603 1.00 70.00 115 ASP A N 1
ATOM 838 C CA . ASP A 1 115 ? 9.132 9.626 8.343 1.00 70.00 115 ASP A CA 1
ATOM 839 C C . ASP A 1 115 ? 7.959 10.590 8.533 1.00 70.00 115 ASP A C 1
ATOM 841 O O . ASP A 1 115 ? 6.981 10.573 7.775 1.00 70.00 115 ASP A O 1
ATOM 845 N N . ARG A 1 116 ? 8.110 11.461 9.534 1.00 62.88 116 ARG A N 1
ATOM 846 C CA . ARG A 1 116 ? 7.376 12.717 9.656 1.00 62.88 116 ARG A CA 1
ATOM 847 C C . ARG A 1 116 ? 8.223 13.819 9.059 1.00 62.88 116 ARG A C 1
ATOM 849 O O . ARG A 1 116 ? 9.349 14.051 9.492 1.00 62.88 116 ARG A O 1
ATOM 856 N N . THR A 1 117 ? 7.651 14.607 8.162 1.00 58.03 117 THR A N 1
ATOM 857 C CA . THR A 1 117 ? 8.239 15.928 7.934 1.00 58.03 117 THR A CA 1
ATOM 858 C C . THR A 1 117 ? 8.039 16.757 9.209 1.00 58.03 117 THR A C 1
ATOM 860 O O . THR A 1 117 ? 7.014 16.626 9.882 1.00 58.03 117 THR A O 1
ATOM 863 N N . ALA A 1 118 ? 8.994 17.620 9.571 1.00 57.03 118 ALA A N 1
ATOM 864 C CA . ALA A 1 118 ? 8.853 18.523 10.727 1.00 57.03 118 ALA A CA 1
ATOM 865 C C . ALA A 1 118 ? 7.586 19.404 10.645 1.00 57.03 118 ALA A C 1
ATOM 867 O O . ALA A 1 118 ? 7.112 19.934 11.647 1.00 57.03 118 ALA A O 1
ATOM 868 N N . GLU A 1 119 ? 7.033 19.529 9.441 1.00 58.66 119 GLU A N 1
ATOM 869 C CA . GLU A 1 119 ? 5.842 20.296 9.113 1.00 58.66 119 GLU A CA 1
ATOM 870 C C . GLU A 1 119 ? 4.553 19.464 9.197 1.00 58.66 119 GLU A C 1
ATOM 872 O O . GLU A 1 119 ? 3.481 20.063 9.201 1.00 58.66 119 GLU A O 1
ATOM 877 N N . GLY A 1 120 ? 4.641 18.128 9.319 1.00 58.72 120 GLY A N 1
ATOM 878 C CA . GLY A 1 120 ? 3.557 17.201 9.677 1.00 58.72 120 GLY A CA 1
ATOM 879 C C . GLY A 1 120 ? 2.965 16.339 8.548 1.00 58.72 120 GLY A C 1
ATOM 880 O O . GLY A 1 120 ? 1.817 15.934 8.674 1.00 58.72 120 GLY A O 1
ATOM 881 N N . GLY A 1 121 ? 3.681 16.096 7.452 1.00 70.12 121 GLY A N 1
ATOM 882 C CA . GLY A 1 121 ? 3.271 15.181 6.373 1.00 70.12 121 GLY A CA 1
ATOM 883 C C . GLY A 1 121 ? 3.883 13.784 6.515 1.00 70.12 121 GLY A C 1
ATOM 884 O O . GLY A 1 121 ? 4.850 13.597 7.266 1.00 70.12 121 GLY A O 1
ATOM 885 N N . ALA A 1 122 ? 3.343 12.821 5.769 1.00 78.19 122 ALA A N 1
ATOM 886 C CA . ALA A 1 122 ? 3.854 11.459 5.697 1.00 78.19 122 ALA A CA 1
ATOM 887 C C . ALA A 1 122 ? 4.721 11.267 4.446 1.00 78.19 122 ALA A C 1
ATOM 889 O O . ALA A 1 122 ? 4.388 11.694 3.335 1.00 78.19 122 ALA A O 1
ATOM 890 N N . ILE A 1 123 ? 5.848 10.583 4.629 1.00 82.00 123 ILE A N 1
ATOM 891 C CA . ILE A 1 123 ? 6.632 10.038 3.522 1.00 82.00 123 ILE A CA 1
ATOM 892 C C . ILE A 1 123 ? 6.375 8.538 3.474 1.00 82.00 123 ILE A C 1
ATOM 894 O O . ILE A 1 123 ? 6.510 7.851 4.486 1.00 82.00 123 ILE A O 1
ATOM 898 N N . PHE A 1 124 ? 6.010 8.038 2.301 1.00 86.81 124 PHE A N 1
ATOM 899 C CA . PHE A 1 124 ? 5.735 6.634 2.046 1.00 86.81 124 PHE A CA 1
ATOM 900 C C . PHE A 1 124 ? 6.896 5.981 1.312 1.00 86.81 124 PHE A C 1
ATOM 902 O O . PHE A 1 124 ? 7.446 6.557 0.376 1.00 86.81 124 PHE A O 1
ATOM 909 N N . ALA A 1 125 ? 7.205 4.756 1.708 1.00 89.69 125 ALA A N 1
ATOM 910 C CA . ALA A 1 125 ? 7.975 3.795 0.945 1.00 89.69 125 ALA A CA 1
ATOM 911 C C . ALA A 1 125 ? 7.016 2.760 0.358 1.00 89.69 125 ALA A C 1
ATOM 913 O O . ALA A 1 125 ? 6.179 2.214 1.075 1.00 89.69 125 ALA A O 1
ATOM 914 N N . CYS A 1 126 ? 7.135 2.498 -0.939 1.00 92.38 126 CYS A N 1
ATOM 915 C CA . CYS A 1 126 ? 6.330 1.511 -1.643 1.00 92.38 126 CYS A CA 1
ATOM 916 C C . CYS A 1 126 ? 7.235 0.544 -2.403 1.00 92.38 126 CYS A C 1
ATOM 918 O O . CYS A 1 126 ? 8.128 0.972 -3.138 1.00 92.38 126 CYS A O 1
ATOM 920 N N . ALA A 1 127 ? 7.008 -0.755 -2.233 1.00 93.19 127 ALA A N 1
ATOM 921 C CA . ALA A 1 127 ? 7.670 -1.780 -3.026 1.00 93.19 127 ALA A CA 1
ATOM 922 C C . ALA A 1 127 ? 7.188 -1.692 -4.486 1.00 93.19 127 ALA A C 1
ATOM 924 O O . ALA A 1 127 ? 6.012 -1.914 -4.771 1.00 93.19 127 ALA A O 1
ATOM 925 N N . ASP A 1 128 ? 8.091 -1.343 -5.402 1.00 92.88 128 ASP A N 1
ATOM 926 C CA . ASP A 1 128 ? 7.817 -1.131 -6.826 1.00 92.88 128 ASP A CA 1
ATOM 927 C C . ASP A 1 128 ? 8.380 -2.319 -7.615 1.00 92.88 128 ASP A C 1
ATOM 929 O O . ASP A 1 128 ? 9.566 -2.363 -7.967 1.00 92.88 128 ASP A O 1
ATOM 933 N N . TRP A 1 129 ? 7.529 -3.332 -7.800 1.00 93.25 129 TRP A N 1
ATOM 934 C CA . TRP A 1 129 ? 7.916 -4.682 -8.209 1.00 93.25 129 TRP A CA 1
ATOM 935 C C . TRP A 1 129 ? 8.634 -4.719 -9.552 1.00 93.25 129 TRP A C 1
ATOM 937 O O . TRP A 1 129 ? 9.741 -5.249 -9.650 1.00 93.25 129 TRP A O 1
ATOM 947 N N . ASN A 1 130 ? 8.020 -4.155 -10.594 1.00 92.00 130 ASN A N 1
ATOM 948 C CA . ASN A 1 130 ? 8.553 -4.246 -11.954 1.00 92.00 130 ASN A CA 1
ATOM 949 C C . ASN A 1 130 ? 9.814 -3.399 -12.136 1.00 92.00 130 ASN A C 1
ATOM 951 O O . ASN A 1 130 ? 10.652 -3.716 -12.979 1.00 92.00 130 ASN A O 1
ATOM 955 N N . HIS A 1 131 ? 9.969 -2.345 -11.335 1.00 90.31 131 HIS A N 1
ATOM 956 C CA . HIS A 1 131 ? 11.170 -1.518 -11.336 1.00 90.31 131 HIS A CA 1
ATOM 957 C C . HIS A 1 131 ? 12.255 -2.013 -10.379 1.00 90.31 131 HIS A C 1
ATOM 959 O O . HIS A 1 131 ? 13.313 -1.387 -10.321 1.00 90.31 131 HIS A O 1
ATOM 965 N N . SER A 1 132 ? 12.025 -3.109 -9.643 1.00 90.50 132 SER A N 1
ATOM 966 C CA . SER A 1 132 ? 13.012 -3.683 -8.725 1.00 90.50 132 SER A CA 1
ATOM 967 C C . SER A 1 132 ? 13.593 -2.641 -7.759 1.00 90.50 132 SER A C 1
ATOM 969 O O . SER A 1 132 ? 14.807 -2.522 -7.590 1.00 90.50 132 SER A O 1
ATOM 971 N N . ARG A 1 133 ? 12.723 -1.833 -7.145 1.00 89.19 133 ARG A N 1
ATOM 972 C CA . ARG A 1 133 ? 13.131 -0.753 -6.236 1.00 89.19 133 ARG A CA 1
ATOM 973 C C . ARG A 1 133 ? 12.093 -0.498 -5.150 1.00 89.19 133 ARG A C 1
ATOM 975 O O . ARG A 1 133 ? 10.973 -0.997 -5.205 1.00 89.19 133 ARG A O 1
ATOM 982 N N . VAL A 1 134 ? 12.450 0.363 -4.204 1.00 89.06 134 VAL A N 1
ATOM 983 C CA . VAL A 1 134 ? 11.477 1.029 -3.336 1.00 89.06 134 VAL A CA 1
ATOM 984 C C . VAL A 1 134 ? 11.251 2.445 -3.857 1.00 89.06 134 VAL A C 1
ATOM 986 O O . VAL A 1 134 ? 12.190 3.234 -3.963 1.00 89.06 134 VAL A O 1
ATOM 989 N N . ALA A 1 135 ? 10.010 2.757 -4.212 1.00 87.94 135 ALA A N 1
ATOM 990 C CA . ALA A 1 135 ? 9.587 4.100 -4.572 1.00 87.94 135 ALA A CA 1
ATOM 991 C C . ALA A 1 135 ? 9.282 4.918 -3.313 1.00 87.94 135 ALA A C 1
ATOM 993 O O . ALA A 1 135 ? 8.786 4.382 -2.322 1.00 87.94 135 ALA A O 1
ATOM 994 N N . ILE A 1 136 ? 9.561 6.220 -3.371 1.00 86.25 136 ILE A N 1
ATOM 995 C CA . ILE A 1 136 ? 9.310 7.152 -2.271 1.00 86.25 136 ILE A CA 1
ATOM 996 C C . ILE A 1 136 ? 8.314 8.208 -2.731 1.00 86.25 136 ILE A C 1
ATOM 998 O O . ILE A 1 136 ? 8.467 8.789 -3.805 1.00 86.25 136 ILE A O 1
ATOM 1002 N N . ALA A 1 137 ? 7.290 8.438 -1.918 1.00 80.06 137 ALA A N 1
ATOM 1003 C CA . ALA A 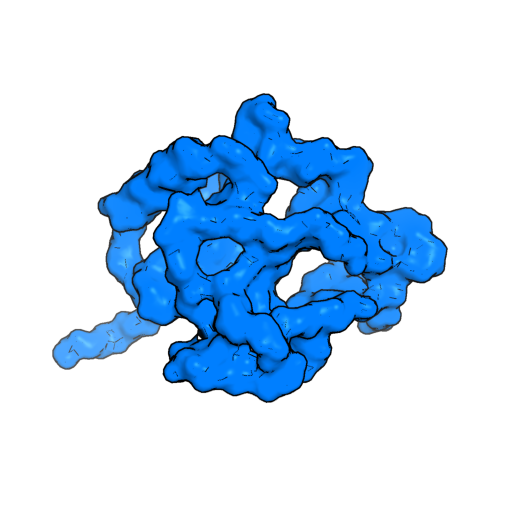1 137 ? 6.218 9.389 -2.183 1.00 80.06 137 ALA A CA 1
ATOM 1004 C C . ALA A 1 137 ? 5.938 10.231 -0.936 1.00 80.06 137 ALA A C 1
ATOM 1006 O O . ALA A 1 137 ? 6.235 9.805 0.176 1.00 80.06 137 ALA A O 1
ATOM 1007 N N . SER A 1 138 ? 5.358 11.418 -1.096 1.00 77.62 138 SER A N 1
ATOM 1008 C CA . SER A 1 138 ? 4.934 12.244 0.038 1.00 77.62 138 SER A CA 1
ATOM 1009 C C . SER A 1 138 ? 3.574 12.854 -0.242 1.00 77.62 138 SER A C 1
ATOM 1011 O O . SER A 1 138 ? 3.299 13.253 -1.371 1.00 77.62 138 SER A O 1
ATOM 1013 N N . ASP A 1 139 ? 2.717 12.907 0.778 1.00 69.62 139 ASP A N 1
ATOM 1014 C CA . ASP A 1 139 ? 1.378 13.499 0.685 1.00 69.62 139 ASP A CA 1
ATOM 1015 C C . ASP A 1 139 ? 1.384 15.039 0.678 1.00 69.62 139 ASP A C 1
ATOM 1017 O O . ASP A 1 139 ? 0.319 15.649 0.591 1.00 69.62 139 ASP A O 1
ATOM 1021 N N . GLU A 1 140 ? 2.562 15.678 0.703 1.00 66.00 140 GLU A N 1
ATOM 1022 C CA . GLU A 1 140 ? 2.706 17.132 0.785 1.00 66.00 140 GLU A CA 1
ATOM 1023 C C . GLU A 1 140 ? 3.813 17.731 -0.099 1.00 66.00 140 GLU A C 1
ATOM 1025 O O . GLU A 1 140 ? 4.636 17.045 -0.704 1.00 66.00 140 GLU A O 1
ATOM 1030 N N . SER A 1 141 ? 3.874 19.069 -0.107 1.00 50.91 141 SER A N 1
ATOM 1031 C CA . SER A 1 141 ? 4.879 19.921 -0.759 1.00 50.91 141 SER A CA 1
ATOM 1032 C C . SER A 1 141 ? 6.336 19.661 -0.350 1.00 50.91 141 SER A C 1
ATOM 1034 O O . SER A 1 141 ? 7.236 20.294 -0.901 1.00 50.91 141 SER A O 1
ATOM 1036 N N . SER A 1 142 ? 6.608 18.726 0.566 1.00 60.12 142 SER A N 1
ATOM 1037 C CA . SER A 1 142 ? 7.964 18.303 0.944 1.00 60.12 142 SER A CA 1
ATOM 1038 C C . SER A 1 142 ? 8.579 17.332 -0.078 1.00 60.12 142 SER A C 1
ATOM 1040 O O . SER A 1 142 ? 9.248 16.349 0.254 1.00 60.12 142 SER A O 1
ATOM 1042 N N . THR A 1 143 ? 8.390 17.633 -1.364 1.00 65.06 143 THR A N 1
ATOM 1043 C CA . THR A 1 143 ? 8.971 16.887 -2.488 1.00 65.06 143 THR A CA 1
ATOM 1044 C C . THR A 1 143 ? 10.494 16.829 -2.395 1.00 65.06 143 THR A C 1
ATOM 1046 O O . THR A 1 143 ? 11.090 15.843 -2.815 1.00 65.06 143 THR A O 1
ATOM 1049 N N . ALA A 1 144 ? 11.130 17.835 -1.782 1.00 71.69 144 ALA A N 1
ATOM 1050 C CA . ALA A 1 144 ? 12.574 17.880 -1.578 1.00 71.69 144 ALA A CA 1
ATOM 1051 C C . ALA A 1 144 ? 13.088 16.762 -0.653 1.00 71.69 144 ALA A C 1
ATOM 1053 O O . ALA A 1 144 ? 14.055 16.088 -1.009 1.00 71.69 144 ALA A O 1
ATOM 1054 N N . ARG A 1 145 ? 12.436 16.521 0.495 1.00 74.00 145 ARG A N 1
ATOM 1055 C CA . ARG A 1 145 ? 12.847 15.467 1.439 1.00 74.00 145 ARG A CA 1
ATOM 1056 C C . ARG A 1 145 ? 12.557 14.076 0.882 1.00 74.00 145 ARG A C 1
ATOM 1058 O O . ARG A 1 145 ? 13.411 13.198 0.966 1.00 74.00 145 ARG A O 1
ATOM 1065 N N . ALA A 1 146 ? 11.394 13.895 0.257 1.00 72.31 146 ALA A N 1
ATOM 1066 C CA . ALA A 1 146 ? 11.061 12.656 -0.444 1.00 72.31 146 ALA A CA 1
ATOM 1067 C C . ALA A 1 146 ? 12.070 12.350 -1.566 1.00 72.31 146 ALA A C 1
ATOM 1069 O O . ALA A 1 146 ? 12.557 11.227 -1.674 1.00 72.31 146 ALA A O 1
ATOM 1070 N N . ALA A 1 147 ? 12.458 13.360 -2.352 1.00 73.56 147 ALA A N 1
ATOM 1071 C CA . ALA A 1 147 ? 13.461 13.215 -3.404 1.00 73.56 147 ALA A CA 1
ATOM 1072 C C . ALA A 1 147 ? 14.867 12.923 -2.856 1.00 73.56 147 ALA A C 1
ATOM 1074 O O . ALA A 1 147 ? 15.624 12.178 -3.476 1.00 73.56 147 ALA A O 1
ATOM 1075 N N . GLU A 1 148 ? 15.242 13.498 -1.713 1.00 76.38 148 GLU A N 1
ATOM 1076 C CA . GLU A 1 148 ? 16.503 13.185 -1.035 1.00 76.38 148 GLU A CA 1
ATOM 1077 C C . GLU A 1 148 ? 16.533 11.724 -0.568 1.00 76.38 148 GLU A C 1
ATOM 1079 O O . GLU A 1 148 ? 17.468 10.994 -0.899 1.00 76.38 148 GLU A O 1
ATOM 1084 N N . LEU A 1 149 ? 15.488 11.276 0.132 1.00 74.81 149 LEU A N 1
ATOM 1085 C CA . LEU A 1 149 ? 15.356 9.890 0.587 1.00 74.81 149 LEU A CA 1
ATOM 1086 C C . LEU A 1 149 ? 15.345 8.913 -0.588 1.00 74.81 149 LEU A C 1
ATOM 1088 O O . LEU A 1 149 ? 16.045 7.905 -0.543 1.00 74.81 149 LEU A O 1
ATOM 1092 N N . PHE A 1 150 ? 14.641 9.247 -1.673 1.00 75.62 150 PHE A N 1
ATOM 1093 C CA . PHE A 1 150 ? 14.677 8.466 -2.905 1.00 75.62 150 PHE A CA 1
ATOM 1094 C C . PHE A 1 150 ? 16.104 8.318 -3.440 1.00 75.62 150 PHE A C 1
ATOM 1096 O O . PHE A 1 150 ? 16.524 7.207 -3.750 1.00 75.62 150 PHE A O 1
ATOM 1103 N N . LYS A 1 151 ? 16.882 9.408 -3.509 1.00 75.25 151 LYS A N 1
ATOM 1104 C CA . LYS A 1 151 ? 18.283 9.355 -3.962 1.00 75.25 151 LYS A CA 1
ATOM 1105 C C . LYS A 1 151 ? 19.142 8.476 -3.058 1.00 75.25 151 LYS A C 1
ATOM 1107 O O . LYS A 1 151 ? 19.936 7.698 -3.576 1.00 75.25 151 LYS A O 1
ATOM 1112 N N . ILE A 1 152 ? 18.985 8.584 -1.738 1.00 73.31 152 ILE A N 1
ATOM 1113 C CA . ILE A 1 152 ? 19.725 7.765 -0.767 1.00 73.31 152 ILE A CA 1
ATOM 1114 C C . ILE A 1 152 ? 19.384 6.287 -0.966 1.00 73.31 152 ILE A C 1
ATOM 1116 O O . ILE A 1 152 ? 20.282 5.474 -1.165 1.00 73.31 152 ILE A O 1
ATOM 1120 N N . MET A 1 153 ? 18.096 5.943 -0.981 1.00 75.00 153 MET A N 1
ATOM 1121 C CA . MET A 1 153 ? 17.643 4.557 -1.108 1.00 75.00 153 MET A CA 1
ATOM 1122 C C . MET A 1 153 ? 18.010 3.960 -2.464 1.00 75.00 153 MET A C 1
ATOM 1124 O O . MET A 1 153 ? 18.530 2.853 -2.520 1.00 75.00 153 MET A O 1
ATOM 1128 N N . HIS A 1 154 ? 17.832 4.704 -3.554 1.00 73.69 154 HIS A N 1
ATOM 1129 C CA . HIS A 1 154 ? 18.224 4.254 -4.887 1.00 73.69 154 HIS A CA 1
ATOM 1130 C C . HIS A 1 154 ? 19.744 4.065 -5.022 1.00 73.69 154 HIS A C 1
ATOM 1132 O O . HIS A 1 154 ? 20.192 3.198 -5.766 1.00 73.69 154 HIS A O 1
ATOM 1138 N N . ALA A 1 155 ? 20.557 4.881 -4.346 1.00 64.81 155 ALA A N 1
ATOM 1139 C CA . ALA A 1 155 ? 22.014 4.771 -4.415 1.00 64.81 155 ALA A CA 1
ATOM 1140 C C . ALA A 1 155 ? 22.590 3.676 -3.502 1.00 64.81 155 ALA A C 1
ATOM 1142 O O . ALA A 1 155 ? 23.681 3.182 -3.776 1.00 64.81 155 ALA A O 1
ATOM 1143 N N . GLN A 1 156 ? 21.903 3.341 -2.406 1.00 69.50 156 GLN A N 1
ATOM 1144 C CA . GLN A 1 156 ? 22.443 2.480 -1.348 1.00 69.50 156 GLN A CA 1
ATOM 1145 C C . GLN A 1 156 ? 21.797 1.100 -1.265 1.00 69.50 156 GLN A C 1
ATOM 1147 O O . GLN A 1 156 ? 22.419 0.188 -0.717 1.00 69.50 156 GLN A O 1
ATOM 1152 N N . LEU A 1 157 ? 20.574 0.919 -1.772 1.00 69.00 157 LEU A N 1
ATOM 1153 C CA . LEU A 1 157 ? 19.966 -0.403 -1.783 1.00 69.00 157 LEU A CA 1
ATOM 1154 C C . LEU A 1 157 ? 20.703 -1.291 -2.799 1.00 69.00 157 LEU A C 1
ATOM 1156 O O . LEU A 1 157 ? 20.966 -0.847 -3.921 1.00 69.00 157 LEU A O 1
ATOM 1160 N N . PRO A 1 158 ? 21.041 -2.544 -2.435 1.00 69.81 158 PRO A N 1
ATOM 1161 C CA . PRO A 1 158 ? 21.469 -3.522 -3.427 1.00 69.81 158 PRO A CA 1
ATOM 1162 C C . PRO A 1 158 ? 20.384 -3.650 -4.501 1.00 69.81 158 PRO A C 1
ATOM 1164 O O . PRO A 1 158 ? 19.228 -3.304 -4.254 1.00 69.81 158 PRO A O 1
ATOM 1167 N N . LEU A 1 159 ? 20.749 -4.153 -5.684 1.00 77.88 159 LEU A N 1
ATOM 1168 C CA . LEU A 1 159 ? 19.770 -4.478 -6.722 1.00 77.88 159 LEU A CA 1
ATOM 1169 C C . LEU A 1 159 ? 18.702 -5.394 -6.115 1.00 77.88 159 LEU A C 1
ATOM 1171 O O . LEU A 1 159 ? 18.960 -6.579 -5.899 1.00 77.88 159 LEU A O 1
ATOM 1175 N N . LEU A 1 160 ? 17.534 -4.822 -5.817 1.00 86.62 160 LEU A N 1
ATOM 1176 C CA . LEU A 1 160 ? 16.373 -5.590 -5.406 1.00 86.62 160 LEU A CA 1
ATOM 1177 C C . LEU A 1 160 ? 15.916 -6.404 -6.612 1.00 86.62 160 LEU A C 1
ATOM 1179 O O . LEU A 1 160 ? 16.180 -6.066 -7.770 1.00 86.62 160 LEU A O 1
ATOM 1183 N N . ASN A 1 161 ? 15.223 -7.493 -6.353 1.00 89.19 161 ASN A N 1
ATOM 1184 C CA . ASN A 1 161 ? 14.626 -8.298 -7.389 1.00 89.19 161 ASN A CA 1
ATOM 1185 C C . ASN A 1 161 ? 13.164 -8.505 -7.046 1.00 89.19 161 ASN A C 1
ATOM 1187 O O . ASN A 1 161 ? 12.816 -9.453 -6.347 1.00 89.19 161 ASN A O 1
ATOM 1191 N N . ARG A 1 162 ? 12.314 -7.652 -7.628 1.00 90.06 162 ARG A N 1
ATOM 1192 C CA . ARG A 1 162 ? 10.860 -7.724 -7.462 1.00 90.06 162 ARG A CA 1
ATOM 1193 C C . ARG A 1 162 ? 10.454 -7.675 -5.981 1.00 90.06 162 ARG A C 1
ATOM 1195 O O . ARG A 1 162 ? 9.963 -8.670 -5.451 1.00 90.06 162 ARG A O 1
ATOM 1202 N N . PRO A 1 163 ? 10.657 -6.537 -5.297 1.00 92.75 163 PRO A N 1
ATOM 1203 C CA . PRO A 1 163 ? 10.233 -6.402 -3.913 1.00 92.75 163 PRO A CA 1
ATOM 1204 C C . PRO A 1 163 ? 8.709 -6.537 -3.812 1.00 92.75 163 PRO A C 1
ATOM 1206 O O . PRO A 1 163 ? 7.960 -5.906 -4.564 1.00 92.75 163 PRO A O 1
ATOM 1209 N N . SER A 1 164 ? 8.249 -7.382 -2.891 1.00 93.25 164 SER A N 1
ATOM 1210 C CA . SER A 1 164 ? 6.833 -7.715 -2.705 1.00 93.25 164 SER A CA 1
ATOM 1211 C C . SER A 1 164 ? 6.194 -6.945 -1.564 1.00 93.25 164 SER A C 1
ATOM 1213 O O . SER A 1 164 ? 4.997 -6.685 -1.594 1.00 93.25 164 SER A O 1
ATOM 1215 N N . ASP A 1 165 ? 6.968 -6.608 -0.536 1.00 94.19 165 ASP A N 1
ATOM 1216 C CA . ASP A 1 165 ? 6.444 -5.929 0.641 1.00 94.19 165 ASP A CA 1
ATOM 1217 C C . ASP A 1 165 ? 7.508 -5.062 1.314 1.00 94.19 165 ASP A C 1
ATOM 1219 O O . ASP A 1 165 ? 8.711 -5.271 1.132 1.00 94.19 165 ASP A O 1
ATOM 1223 N N . CYS A 1 166 ? 7.072 -4.092 2.109 1.00 92.00 166 CYS A N 1
ATOM 1224 C CA . CYS A 1 166 ? 7.950 -3.320 2.969 1.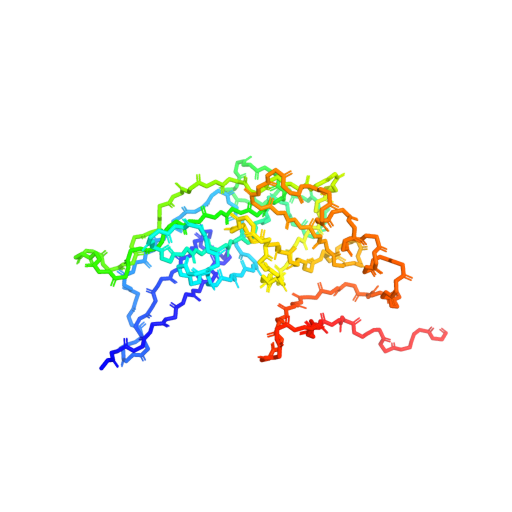00 92.00 166 CYS A CA 1
ATOM 1225 C C . CYS A 1 166 ? 7.242 -2.890 4.254 1.00 92.00 166 CYS A C 1
ATOM 1227 O O . CYS A 1 166 ? 6.076 -2.503 4.239 1.00 92.00 166 CYS A O 1
ATOM 1229 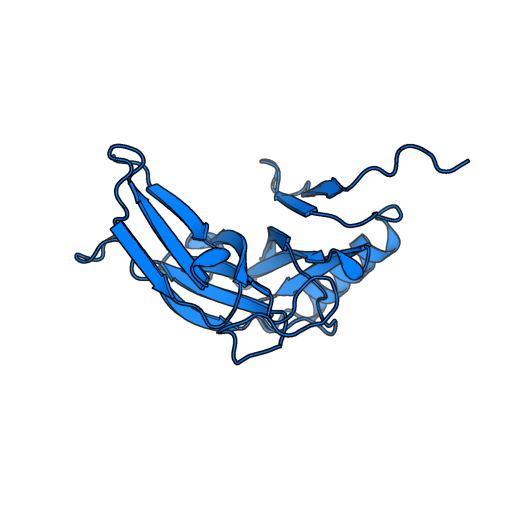N N . ALA A 1 167 ? 7.976 -2.898 5.364 1.00 91.31 167 ALA A N 1
ATOM 1230 C CA . ALA A 1 167 ? 7.471 -2.503 6.671 1.00 91.31 167 ALA A CA 1
ATOM 1231 C C . ALA A 1 167 ? 8.529 -1.714 7.443 1.00 91.31 167 ALA A C 1
ATOM 1233 O O . ALA A 1 167 ? 9.708 -2.072 7.447 1.00 91.31 167 ALA A O 1
ATOM 1234 N N . LEU A 1 168 ? 8.104 -0.654 8.128 1.00 86.75 168 LEU A N 1
ATOM 1235 C CA . LEU A 1 168 ? 8.969 0.045 9.072 1.00 86.75 168 LEU A CA 1
ATOM 1236 C C . LEU A 1 168 ? 9.066 -0.776 10.362 1.00 86.75 168 LEU A C 1
ATOM 1238 O O . LEU A 1 168 ? 8.046 -1.184 10.923 1.00 86.75 168 LEU A O 1
ATOM 1242 N N . LEU A 1 169 ? 10.285 -1.023 10.832 1.00 83.62 169 LEU A N 1
ATOM 1243 C CA . LEU A 1 169 ? 10.514 -1.672 12.118 1.00 83.62 169 LEU A CA 1
ATOM 1244 C C . LEU A 1 169 ? 10.264 -0.690 13.270 1.00 83.62 169 LEU A C 1
ATOM 1246 O O . LEU A 1 169 ? 10.137 0.519 13.080 1.00 83.62 169 LEU A O 1
ATOM 1250 N N . HIS A 1 170 ? 10.192 -1.215 14.496 1.00 73.81 170 HIS A N 1
ATOM 1251 C CA . HIS A 1 170 ? 9.758 -0.453 15.676 1.00 73.81 170 HIS A CA 1
ATOM 1252 C C . HIS A 1 170 ? 10.588 0.812 15.968 1.00 73.81 170 HIS A C 1
ATOM 1254 O O . HIS A 1 170 ? 10.158 1.674 16.727 1.00 73.81 170 HIS A O 1
ATOM 1260 N N . ASP A 1 171 ? 11.803 0.899 15.415 1.00 71.06 171 ASP A N 1
ATOM 1261 C CA . ASP A 1 171 ? 12.778 1.957 15.688 1.00 71.06 171 ASP A CA 1
ATOM 1262 C C . ASP A 1 171 ? 12.511 3.196 14.833 1.00 71.06 171 ASP A C 1
ATOM 1264 O O . ASP A 1 171 ? 13.149 4.229 15.019 1.00 71.06 171 ASP A O 1
ATOM 1268 N N . SER A 1 172 ? 11.529 3.094 13.933 1.00 68.56 172 SER A N 1
ATOM 1269 C CA . SER A 1 172 ? 11.128 4.127 12.990 1.00 68.56 172 SER A CA 1
ATOM 1270 C C . SER A 1 172 ? 12.258 4.617 12.080 1.00 68.56 172 SER A C 1
ATOM 1272 O O . SER A 1 172 ? 12.142 5.680 11.481 1.00 68.56 172 SER A O 1
ATOM 1274 N N . SER A 1 173 ? 13.350 3.859 11.972 1.00 74.12 173 SER A N 1
ATOM 1275 C CA . SER A 1 173 ? 14.527 4.207 11.170 1.00 74.12 173 SER A CA 1
ATOM 1276 C C . SER A 1 173 ? 14.982 3.068 10.263 1.00 74.12 173 SER A C 1
ATOM 1278 O O . SER A 1 173 ? 15.724 3.310 9.310 1.00 74.12 173 SER A O 1
ATOM 1280 N N . THR A 1 174 ? 14.501 1.847 10.505 1.00 84.38 174 THR A N 1
ATOM 1281 C CA . THR A 1 174 ? 14.817 0.676 9.692 1.00 84.38 174 THR A CA 1
ATOM 1282 C C . THR A 1 174 ? 13.612 0.254 8.857 1.00 84.38 174 THR A C 1
ATOM 1284 O O . THR A 1 174 ? 12.563 -0.107 9.391 1.00 84.38 174 THR A O 1
ATOM 1287 N N . LEU A 1 175 ? 13.772 0.243 7.531 1.00 87.69 175 LEU A N 1
ATOM 1288 C CA . LEU A 1 175 ? 12.800 -0.326 6.598 1.00 87.69 175 LEU A CA 1
ATOM 1289 C C . LEU A 1 175 ? 13.182 -1.777 6.281 1.00 87.69 175 LEU A C 1
ATOM 1291 O O . LEU A 1 175 ? 14.229 -2.033 5.688 1.00 87.69 175 LEU A O 1
ATOM 1295 N N . ALA A 1 176 ? 12.325 -2.724 6.649 1.00 90.06 176 ALA A N 1
ATOM 1296 C CA . ALA A 1 176 ? 12.419 -4.102 6.191 1.00 90.06 176 ALA A CA 1
ATOM 1297 C C . ALA A 1 176 ? 11.747 -4.234 4.821 1.00 90.06 176 ALA A C 1
ATOM 1299 O O . ALA A 1 176 ? 10.659 -3.701 4.609 1.00 90.06 176 ALA A O 1
ATOM 1300 N N . ILE A 1 177 ? 12.390 -4.954 3.903 1.00 90.94 177 ILE A N 1
ATOM 1301 C CA . ILE A 1 177 ? 11.894 -5.187 2.544 1.00 90.94 177 ILE A CA 1
ATOM 1302 C C . ILE A 1 177 ? 11.840 -6.695 2.318 1.00 90.94 177 ILE A C 1
ATOM 1304 O O . ILE A 1 177 ? 12.838 -7.391 2.510 1.00 90.94 177 ILE A O 1
ATOM 1308 N N . ALA A 1 178 ? 10.676 -7.194 1.912 1.00 91.88 178 ALA A N 1
ATOM 1309 C CA . ALA A 1 178 ? 10.536 -8.548 1.404 1.00 91.88 178 ALA A CA 1
ATOM 1310 C C . ALA A 1 178 ? 10.911 -8.536 -0.081 1.00 91.88 178 ALA A C 1
ATOM 1312 O O . ALA A 1 178 ? 10.196 -7.967 -0.904 1.00 91.88 178 ALA A O 1
ATOM 1313 N N . ASP A 1 179 ? 12.057 -9.130 -0.404 1.00 89.94 179 ASP A N 1
ATOM 1314 C CA . ASP A 1 179 ? 12.584 -9.201 -1.765 1.00 89.94 179 ASP A CA 1
ATOM 1315 C C . ASP A 1 179 ? 12.482 -10.630 -2.305 1.00 89.94 179 ASP A C 1
ATOM 1317 O O . ASP A 1 179 ? 12.755 -11.597 -1.582 1.00 89.94 179 ASP A O 1
ATOM 1321 N N . HIS A 1 180 ? 12.091 -10.790 -3.571 1.00 86.44 180 HIS A N 1
ATOM 1322 C CA . HIS A 1 180 ? 12.036 -12.116 -4.172 1.00 86.44 180 HIS A CA 1
ATOM 1323 C C . HIS A 1 180 ? 13.455 -12.594 -4.468 1.00 86.44 180 HIS A C 1
ATOM 1325 O O . HIS A 1 180 ? 14.075 -12.239 -5.470 1.00 86.44 180 HIS A O 1
ATOM 1331 N N . TYR A 1 181 ? 13.971 -13.468 -3.607 1.00 65.12 181 TYR A N 1
ATOM 1332 C CA . TYR A 1 181 ? 15.261 -14.100 -3.834 1.00 65.12 181 TYR A CA 1
ATOM 1333 C C . TYR A 1 181 ? 15.236 -14.909 -5.140 1.00 65.12 181 TYR A C 1
ATOM 1335 O O . TYR A 1 181 ? 14.509 -15.897 -5.267 1.00 65.12 181 TYR A O 1
ATOM 1343 N N . ARG A 1 182 ? 16.067 -14.531 -6.118 1.00 58.59 182 ARG A N 1
ATOM 1344 C CA . ARG A 1 182 ? 16.464 -15.460 -7.180 1.00 58.59 182 ARG A CA 1
ATOM 1345 C C . ARG A 1 182 ? 17.453 -16.440 -6.566 1.00 58.59 182 ARG A C 1
ATOM 1347 O O . ARG A 1 182 ? 18.624 -16.112 -6.394 1.00 58.59 182 ARG A O 1
ATOM 1354 N N . ALA A 1 183 ? 16.994 -17.648 -6.255 1.00 50.19 183 ALA A N 1
ATOM 1355 C CA . ALA A 1 183 ? 17.917 -18.757 -6.071 1.00 50.19 183 ALA A CA 1
ATOM 1356 C C . ALA A 1 183 ? 18.694 -18.937 -7.385 1.00 50.19 18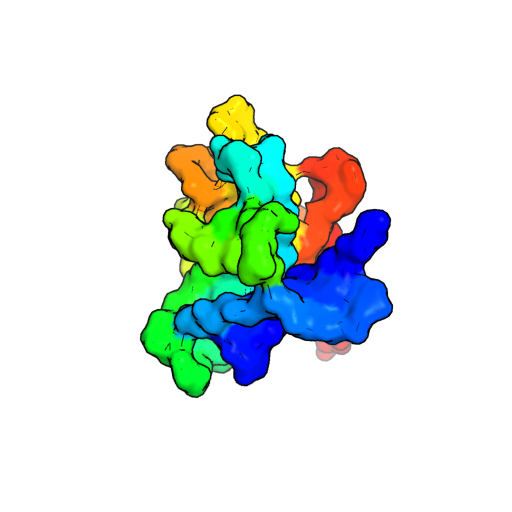3 ALA A C 1
ATOM 1358 O O . ALA A 1 183 ? 18.092 -19.233 -8.412 1.00 50.19 183 ALA A O 1
ATOM 1359 N N . GLY A 1 184 ? 19.994 -18.633 -7.331 1.00 44.06 184 GLY A N 1
ATOM 1360 C CA . GLY A 1 184 ? 21.017 -18.722 -8.378 1.00 44.06 184 GLY A CA 1
ATOM 1361 C C . GLY A 1 184 ? 20.585 -19.178 -9.774 1.00 44.06 184 GLY A C 1
ATOM 1362 O O . GLY A 1 184 ? 20.332 -20.357 -9.999 1.00 44.06 184 GLY A O 1
ATOM 1363 N N . GLY A 1 185 ? 20.637 -18.258 -10.737 1.00 41.25 185 GLY A N 1
ATOM 1364 C CA . GLY A 1 185 ? 20.931 -18.615 -12.122 1.00 41.25 185 GLY A CA 1
ATOM 1365 C C . GLY A 1 185 ? 22.441 -18.542 -12.312 1.00 41.25 185 GLY A C 1
ATOM 1366 O O . GLY A 1 185 ? 22.970 -17.440 -12.447 1.00 41.25 185 GLY A O 1
ATOM 1367 N N . GLY A 1 186 ? 23.112 -19.692 -12.214 1.00 36.25 186 GLY A N 1
ATOM 1368 C CA . GLY A 1 186 ? 24.461 -19.877 -12.755 1.00 36.25 186 GLY A CA 1
ATOM 1369 C C . GLY A 1 186 ? 24.448 -19.961 -14.275 1.00 36.25 186 GLY A C 1
ATOM 1370 O O . GLY A 1 186 ? 23.352 -20.173 -14.844 1.00 36.25 186 GLY A O 1
#

Secondary structure (DSSP, 8-state):
---EEEEEEGGGTEEEEEETTT--EEEEEE-SSEEEEEEEE-TTTSSSSS-EEEEEEESB-TTSPBPTT------EEEEEEE-TT-SSTT-EEEEEEPPBSS---SSEEEEEEEEE-TTS-EEEEEEETTTTEEEEEESSS-HHHHHHHHHHHHHHS----SEEEEEE-TTSS-EEEEE-------

pLDDT: mean 81.63, std 13.87, range [36.25, 96.81]